Protein AF-A0A352IQ55-F1 (afdb_monomer_lite)

Organism: NCBI:txid1033846

pLDDT: mean 88.76, std 12.93, range [37.69, 98.5]

Foldseek 3Di: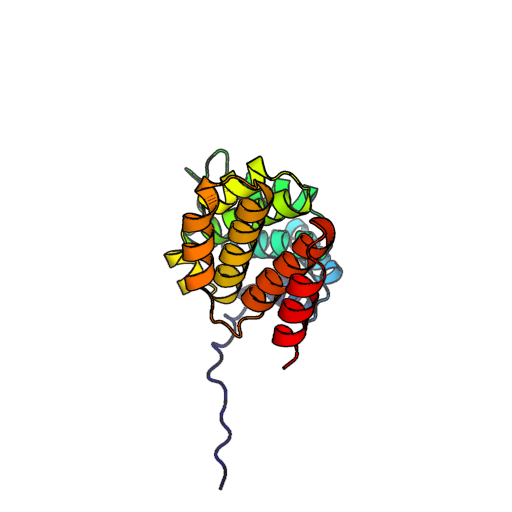
DDDDDDPVPPDPDDFPFPLQVVLVVCVVVVVLVVSLVSQVVQVVVVHGPDPPCVSLLSNLVSCVSVVVLVVSLVSLCVQCDPHSPPRPDDPLSVLSSLLSNLVSCVVVVNLVSNQVSLVVHDLVSCCVNPVVSSLVSLLSNLVSLVVVPDPVSVVVNVVSLVVDDCLDPSVLVSLLVVLVVVVVVVNPVVSVVSVVVSVD

Secondary structure (DSSP, 8-state):
----------PPPPPSSHHHHHHHHHHHTT-HHHHHHHHHHHHHTT---S-TTHHHHHHHHHHHHTT-HHHHHHHHHHHH-SSSTT----HHHHHHHHHHHHHHHHHTT-HHHHHHHHTTS-HHHHHHH-HHHHHHHHHHHHHHHHHH--GGGHHHHHHHHTTS-TTSHHHHHHHHHHHHHHHHTT-HHHHHHHHHTT--

Structure (mmCIF, N/CA/C/O backbone):
data_AF-A0A352IQ55-F1
#
_entry.id   AF-A0A352IQ55-F1
#
loop_
_atom_site.group_PDB
_atom_site.id
_atom_site.type_symbol
_atom_site.label_atom_id
_atom_site.label_alt_id
_atom_site.label_comp_id
_atom_site.label_asym_id
_atom_site.label_entity_id
_atom_site.label_seq_id
_atom_site.pdbx_PDB_ins_code
_atom_site.Cartn_x
_atom_site.Cartn_y
_atom_site.Cartn_z
_atom_site.occupancy
_atom_site.B_iso_or_equiv
_atom_site.auth_seq_id
_atom_site.auth_comp_id
_atom_site.auth_asym_id
_atom_site.auth_atom_id
_atom_site.pdbx_PDB_model_num
ATOM 1 N N . MET A 1 1 ? 32.455 -17.481 25.853 1.00 40.12 1 MET A N 1
ATOM 2 C CA . MET A 1 1 ? 31.008 -17.527 26.140 1.00 40.12 1 MET A CA 1
ATOM 3 C C . MET A 1 1 ? 30.339 -16.584 25.162 1.00 40.12 1 MET A C 1
ATOM 5 O O . MET A 1 1 ? 30.721 -15.424 25.141 1.00 40.12 1 MET A O 1
ATOM 9 N N . MET A 1 2 ? 29.467 -17.096 24.295 1.00 37.69 2 MET A N 1
ATOM 10 C CA . MET A 1 2 ? 28.775 -16.299 23.281 1.00 37.69 2 MET A CA 1
ATOM 11 C C . MET A 1 2 ? 27.524 -15.715 23.935 1.00 37.69 2 MET A C 1
ATOM 13 O O . MET A 1 2 ? 26.652 -16.467 24.366 1.00 37.69 2 MET A O 1
ATOM 17 N N . THR A 1 3 ? 27.481 -14.399 24.104 1.00 38.22 3 THR A N 1
ATOM 18 C CA . THR A 1 3 ? 26.294 -13.686 24.579 1.00 38.22 3 THR A CA 1
ATOM 19 C C . THR A 1 3 ? 25.200 -13.830 23.519 1.00 38.22 3 THR A C 1
ATOM 21 O O . THR A 1 3 ? 25.474 -13.562 22.348 1.00 38.22 3 THR A O 1
ATOM 24 N N . PRO A 1 4 ? 23.983 -14.272 23.874 1.00 46.53 4 PRO A N 1
ATOM 25 C CA . PRO A 1 4 ? 22.889 -14.294 22.922 1.00 46.53 4 PRO A CA 1
ATOM 26 C C . PRO A 1 4 ? 22.526 -12.849 22.582 1.00 46.53 4 PRO A C 1
ATOM 28 O O . PRO A 1 4 ? 22.194 -12.056 23.461 1.00 46.53 4 PRO A O 1
ATOM 31 N N . ILE A 1 5 ? 22.623 -12.522 21.299 1.00 48.22 5 ILE A N 1
ATOM 32 C CA . ILE A 1 5 ? 22.132 -11.278 20.718 1.00 48.22 5 ILE A CA 1
ATOM 33 C C . ILE A 1 5 ? 20.607 -11.431 20.692 1.00 48.22 5 ILE A C 1
ATOM 35 O O . ILE A 1 5 ? 20.076 -12.137 19.840 1.00 48.22 5 ILE A O 1
ATOM 39 N N . HIS A 1 6 ? 19.897 -10.890 21.682 1.00 48.12 6 HIS A N 1
ATOM 40 C CA . HIS A 1 6 ? 18.477 -10.617 21.477 1.00 48.12 6 HIS A CA 1
ATOM 41 C C . HIS A 1 6 ? 18.423 -9.427 20.527 1.00 48.12 6 HIS A C 1
ATOM 43 O O . HIS A 1 6 ? 19.015 -8.388 20.822 1.00 48.12 6 HIS A O 1
ATOM 49 N N . ALA A 1 7 ? 17.770 -9.597 19.378 1.00 49.66 7 ALA A N 1
ATOM 50 C CA . ALA A 1 7 ? 17.287 -8.445 18.645 1.00 49.66 7 ALA A CA 1
ATOM 51 C C . ALA A 1 7 ? 16.395 -7.674 19.625 1.00 49.66 7 ALA A C 1
ATOM 53 O O . ALA A 1 7 ? 15.483 -8.255 20.217 1.00 49.66 7 ALA A O 1
ATOM 54 N N . ASP A 1 8 ? 16.717 -6.406 19.862 1.00 43.25 8 ASP A N 1
ATOM 55 C CA . ASP A 1 8 ? 15.884 -5.482 20.631 1.00 43.25 8 ASP A CA 1
ATOM 56 C C . ASP A 1 8 ? 14.688 -5.099 19.741 1.00 43.25 8 ASP A C 1
ATOM 58 O O . ASP A 1 8 ? 14.503 -3.953 19.342 1.00 43.25 8 ASP A O 1
ATOM 62 N N . GLU A 1 9 ? 13.942 -6.115 19.295 1.00 49.34 9 GLU A N 1
ATOM 63 C CA . GLU A 1 9 ? 12.696 -5.931 18.576 1.00 49.34 9 GLU A CA 1
ATOM 64 C C . GLU A 1 9 ? 11.735 -5.281 19.560 1.00 49.34 9 GLU A C 1
ATOM 66 O O . GLU A 1 9 ? 11.450 -5.831 20.632 1.00 49.34 9 GLU A O 1
ATOM 71 N N . ALA A 1 10 ? 11.272 -4.081 19.210 1.00 44.69 10 ALA A N 1
ATOM 72 C CA . ALA A 1 10 ? 10.241 -3.390 19.958 1.00 44.69 10 ALA A CA 1
ATOM 73 C C . ALA A 1 10 ? 9.095 -4.374 20.217 1.00 44.69 10 ALA A C 1
ATOM 75 O O . ALA A 1 10 ? 8.459 -4.865 19.282 1.00 44.69 10 ALA A O 1
ATOM 76 N N . GLN A 1 11 ? 8.866 -4.711 21.491 1.00 46.12 11 GLN A N 1
ATOM 77 C CA . GLN A 1 11 ? 7.789 -5.631 21.831 1.00 46.12 11 GLN A CA 1
ATOM 78 C C . GLN A 1 11 ? 6.477 -5.045 21.303 1.00 46.12 11 GLN A C 1
ATOM 80 O O . GLN A 1 11 ? 6.215 -3.863 21.552 1.00 46.12 11 GLN A O 1
ATOM 85 N N . PRO A 1 12 ? 5.652 -5.838 20.595 1.00 57.31 12 PRO A N 1
ATOM 86 C CA . PRO A 1 12 ? 4.401 -5.336 20.055 1.00 57.31 12 PRO A CA 1
ATOM 87 C C . PRO A 1 12 ? 3.566 -4.746 21.191 1.00 57.31 12 PRO A C 1
ATOM 89 O O . PRO A 1 12 ? 3.465 -5.340 22.273 1.00 57.31 12 PRO A O 1
ATOM 92 N N . GLU A 1 13 ? 2.988 -3.561 20.963 1.00 65.62 13 GLU A N 1
ATOM 93 C CA . GLU A 1 13 ? 2.163 -2.907 21.975 1.00 65.62 13 GLU A CA 1
ATOM 94 C C . GLU A 1 13 ? 1.070 -3.885 22.418 1.00 65.62 13 GLU A C 1
ATOM 96 O O . GLU A 1 13 ? 0.314 -4.434 21.610 1.00 65.62 13 GLU A O 1
ATOM 101 N N . ARG A 1 14 ? 0.998 -4.141 23.727 1.00 71.69 14 ARG A N 1
ATOM 102 C CA . ARG A 1 14 ? 0.041 -5.101 24.267 1.00 71.69 14 ARG A CA 1
ATOM 103 C C . ARG A 1 14 ? -1.376 -4.664 23.902 1.00 71.69 14 ARG A C 1
ATOM 105 O O . ARG A 1 14 ? -1.812 -3.578 24.284 1.00 71.69 14 ARG A O 1
ATOM 112 N N . ALA A 1 15 ? -2.117 -5.552 23.239 1.00 77.31 15 ALA A N 1
ATOM 113 C CA . ALA A 1 15 ? -3.521 -5.313 22.940 1.00 77.31 15 ALA A CA 1
ATOM 114 C C . ALA A 1 15 ? -4.306 -5.029 24.235 1.00 77.31 15 ALA A C 1
ATOM 116 O O . ALA A 1 15 ? -4.310 -5.830 25.174 1.00 77.31 15 ALA A O 1
ATOM 117 N N . LYS A 1 16 ? -4.968 -3.870 24.280 1.00 83.88 16 LYS A N 1
ATOM 118 C CA . LYS A 1 16 ? -5.825 -3.410 25.382 1.00 83.88 16 LYS A CA 1
ATOM 119 C C . LYS A 1 16 ? -7.212 -4.060 25.318 1.00 83.88 16 LYS A C 1
ATOM 121 O O . LYS A 1 16 ? -7.929 -4.073 26.316 1.00 83.88 16 LYS A O 1
ATOM 126 N N . ASP A 1 17 ? -7.570 -4.640 24.170 1.00 90.81 17 ASP A N 1
ATOM 127 C CA . ASP A 1 17 ? -8.786 -5.423 23.942 1.00 90.81 17 ASP A CA 1
ATOM 128 C C . ASP A 1 17 ? -8.432 -6.856 23.516 1.00 90.81 17 ASP A C 1
ATOM 130 O O . ASP A 1 17 ? -7.727 -7.066 22.529 1.00 90.81 17 ASP A O 1
ATOM 134 N N . LEU A 1 18 ? -8.955 -7.855 24.235 1.00 91.50 18 LEU A N 1
ATOM 135 C CA . LEU A 1 18 ? -8.697 -9.272 23.946 1.00 91.50 18 LEU A CA 1
ATOM 136 C C . LEU A 1 18 ? -9.152 -9.687 22.542 1.00 91.50 18 LEU A C 1
ATOM 138 O O . LEU A 1 18 ? -8.509 -10.524 21.916 1.00 91.50 18 LEU A O 1
ATOM 142 N N . ARG A 1 19 ? -10.240 -9.100 22.032 1.00 92.75 19 ARG A N 1
ATOM 143 C CA . ARG A 1 19 ? -10.750 -9.412 20.688 1.00 92.75 19 ARG A CA 1
ATOM 144 C C . ARG A 1 19 ? -9.785 -8.919 19.620 1.00 92.75 19 ARG A C 1
ATOM 146 O O . ARG A 1 19 ? -9.566 -9.611 18.632 1.00 92.75 19 ARG A O 1
ATOM 153 N N . TYR A 1 20 ? -9.180 -7.753 19.848 1.00 93.69 20 TYR A N 1
ATOM 154 C CA . TYR A 1 20 ? -8.166 -7.225 18.945 1.00 93.69 20 TYR A CA 1
ATOM 155 C C . TYR A 1 20 ? -6.879 -8.035 19.019 1.00 93.69 20 TYR A C 1
ATOM 157 O O . TYR A 1 20 ? -6.316 -8.370 17.987 1.00 93.69 20 TYR A O 1
ATOM 165 N N . GLY A 1 21 ? -6.464 -8.426 20.228 1.00 93.25 21 GLY A N 1
ATOM 166 C CA . GLY A 1 21 ? -5.311 -9.303 20.415 1.00 93.25 21 GLY A CA 1
ATOM 167 C C . GLY A 1 21 ? -5.444 -10.629 19.663 1.00 93.25 21 GLY A C 1
ATOM 168 O O . GLY A 1 21 ? -4.475 -11.078 19.062 1.00 93.25 21 GLY A O 1
ATOM 169 N N . TRP A 1 22 ? -6.641 -11.228 19.631 1.00 93.88 22 TRP A N 1
ATOM 170 C CA . TRP A 1 22 ? -6.880 -12.432 18.828 1.00 93.88 22 TRP A CA 1
ATOM 171 C C . TRP A 1 22 ? -6.798 -12.137 17.325 1.00 93.88 22 TRP A C 1
ATOM 173 O O . TRP A 1 22 ? -6.078 -12.826 16.611 1.00 93.88 22 TRP A O 1
ATOM 183 N N . ALA A 1 23 ? -7.453 -11.081 16.838 1.00 94.88 23 ALA A N 1
ATOM 184 C CA . ALA A 1 23 ? -7.339 -10.704 15.428 1.00 94.88 23 ALA A CA 1
ATOM 185 C C . ALA A 1 23 ? -5.874 -10.480 14.999 1.00 94.88 23 ALA A C 1
ATOM 187 O O . ALA A 1 23 ? -5.463 -10.966 13.949 1.00 94.88 23 ALA A O 1
ATOM 188 N N . LEU A 1 24 ? -5.076 -9.810 15.837 1.00 93.38 24 LEU A N 1
ATOM 189 C CA . LEU A 1 24 ? -3.647 -9.596 15.602 1.00 93.38 24 LEU A CA 1
ATOM 190 C C . LEU A 1 24 ? -2.845 -10.900 15.643 1.00 93.38 24 LEU A C 1
ATOM 192 O O . LEU A 1 24 ? -1.949 -11.082 14.826 1.00 93.38 24 LEU A O 1
ATOM 196 N N . TYR A 1 25 ? -3.170 -11.819 16.555 1.00 94.25 25 TYR A N 1
ATOM 197 C CA . TYR A 1 25 ? -2.541 -13.137 16.583 1.00 94.25 25 TYR A CA 1
ATOM 198 C C . TYR A 1 25 ? -2.738 -13.873 15.253 1.00 94.25 25 TYR A C 1
ATOM 200 O O . TYR A 1 25 ? -1.754 -14.296 14.657 1.00 94.25 25 TYR A O 1
ATOM 208 N N . GLU A 1 26 ? -3.974 -13.964 14.752 1.00 96.12 26 GLU A N 1
ATOM 209 C CA . GLU A 1 26 ? -4.252 -14.612 13.460 1.00 96.12 26 GLU A CA 1
ATOM 210 C C . GLU A 1 26 ? -3.569 -13.881 12.297 1.00 96.12 26 GLU A C 1
ATOM 212 O O . GLU A 1 26 ? -2.970 -14.517 11.430 1.00 96.12 26 GLU A O 1
ATOM 217 N N . TYR A 1 27 ? -3.588 -12.544 12.311 1.00 93.31 27 TYR A N 1
ATOM 218 C CA . TYR A 1 27 ? -2.897 -11.718 11.321 1.00 93.31 27 TYR A CA 1
ATOM 219 C C . TYR A 1 27 ? -1.405 -12.059 11.232 1.00 93.31 27 TYR A C 1
ATOM 221 O O . TYR A 1 27 ? -0.907 -12.336 10.143 1.00 93.31 27 TYR A O 1
ATOM 229 N N . HIS A 1 28 ? -0.702 -12.113 12.366 1.00 91.06 28 HIS A N 1
ATOM 230 C CA . HIS A 1 28 ? 0.727 -12.429 12.393 1.00 91.06 28 HIS A CA 1
ATOM 231 C C . HIS A 1 28 ? 1.044 -13.893 12.044 1.00 91.06 28 HIS A C 1
ATOM 233 O O . HIS A 1 28 ? 2.175 -14.186 11.668 1.00 91.06 28 HIS A O 1
ATOM 239 N N . GLN A 1 29 ? 0.068 -14.805 12.117 1.00 94.06 29 GLN A N 1
ATOM 240 C CA . GLN A 1 29 ? 0.202 -16.177 11.600 1.00 94.06 29 GLN A CA 1
ATOM 241 C C . GLN A 1 29 ? -0.050 -16.275 10.085 1.00 94.06 29 GLN A C 1
ATOM 243 O O . GLN A 1 29 ? 0.126 -17.342 9.502 1.00 94.06 29 GLN A O 1
ATOM 248 N N . GLY A 1 30 ? -0.473 -15.184 9.437 1.00 92.56 30 GLY A N 1
ATOM 249 C CA . GLY A 1 30 ? -0.880 -15.178 8.030 1.00 92.56 30 GLY A CA 1
ATOM 250 C C . GLY A 1 30 ? -2.309 -15.678 7.788 1.00 92.56 30 GLY A C 1
ATOM 251 O O . GLY A 1 30 ? -2.722 -15.819 6.636 1.00 92.56 30 GLY A O 1
ATOM 252 N N . ASN A 1 31 ? -3.092 -15.901 8.846 1.00 96.00 31 ASN A N 1
ATOM 253 C CA . ASN A 1 31 ? -4.474 -16.378 8.779 1.00 96.00 31 ASN A CA 1
ATOM 254 C C . ASN A 1 31 ? -5.432 -15.200 8.532 1.00 96.00 31 ASN A C 1
ATOM 256 O O . ASN A 1 31 ? -6.169 -14.753 9.417 1.00 96.00 31 ASN A O 1
ATOM 260 N N . ALA A 1 32 ? -5.374 -14.630 7.325 1.00 95.00 32 ALA A N 1
ATOM 261 C CA . ALA A 1 32 ? -6.066 -13.378 7.020 1.00 95.00 32 ALA A CA 1
ATOM 262 C C . ALA A 1 32 ? -7.596 -13.488 7.145 1.00 95.00 32 ALA A C 1
ATOM 264 O O . ALA A 1 32 ? -8.245 -12.594 7.691 1.00 95.00 32 ALA A O 1
ATOM 265 N N . PHE A 1 33 ? -8.177 -14.595 6.677 1.00 95.75 33 PHE A N 1
ATOM 266 C CA . PHE A 1 33 ? -9.619 -14.826 6.740 1.00 95.75 33 PHE A CA 1
ATOM 267 C C . PHE A 1 33 ? -10.123 -14.946 8.186 1.00 95.75 33 PHE A C 1
ATOM 269 O O . PHE A 1 33 ? -11.145 -14.356 8.553 1.00 95.75 33 PHE A O 1
ATOM 276 N N . GLU A 1 34 ? -9.390 -15.667 9.031 1.00 97.25 34 GLU A N 1
ATOM 277 C CA . GLU A 1 34 ? -9.675 -15.815 10.454 1.00 97.25 34 GLU A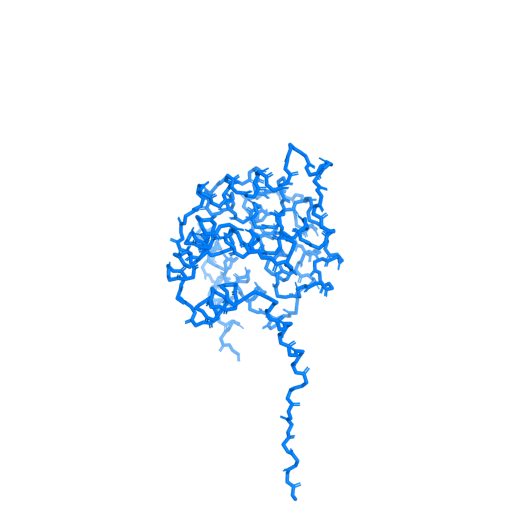 CA 1
ATOM 278 C C . GLU A 1 34 ? -9.587 -14.461 11.163 1.00 97.25 34 GLU A C 1
ATOM 280 O O . GLU A 1 34 ? -10.518 -14.090 11.882 1.00 97.25 34 GLU A O 1
ATOM 285 N N . ALA A 1 35 ? -8.533 -13.681 10.907 1.00 97.44 35 ALA A N 1
ATOM 286 C CA . ALA A 1 35 ? -8.371 -12.340 11.465 1.00 97.44 35 ALA A CA 1
ATOM 287 C C . ALA A 1 35 ? -9.541 -11.412 11.083 1.00 97.44 35 ALA A C 1
ATOM 289 O O . ALA A 1 35 ? -10.142 -10.774 11.955 1.00 97.44 35 ALA A O 1
ATOM 290 N N . LEU A 1 36 ? -9.932 -11.391 9.803 1.00 97.44 36 LEU A N 1
ATOM 291 C CA . LEU A 1 36 ? -11.094 -10.635 9.316 1.00 97.44 36 LEU A CA 1
ATOM 292 C C . LEU A 1 36 ? -12.394 -11.082 9.990 1.00 97.44 36 LEU A C 1
ATOM 294 O O . LEU A 1 36 ? -13.215 -10.250 10.384 1.00 97.44 36 LEU A O 1
ATOM 298 N N . THR A 1 37 ? -12.569 -12.390 10.178 1.00 96.38 37 THR A N 1
ATOM 299 C CA . THR A 1 37 ? -13.735 -12.948 10.870 1.00 96.38 37 THR A CA 1
ATOM 300 C C . THR A 1 37 ? -13.786 -12.479 12.325 1.00 96.38 37 THR A C 1
ATOM 302 O O . THR A 1 37 ? -14.846 -12.059 12.797 1.00 96.38 37 THR A O 1
ATOM 305 N N . GLN A 1 38 ? -12.651 -12.472 13.034 1.00 96.25 38 GLN A N 1
ATOM 306 C CA . GLN A 1 38 ? -12.584 -11.967 14.410 1.00 96.25 38 GLN A CA 1
ATOM 307 C C . GLN A 1 38 ? -12.925 -10.475 14.494 1.00 96.25 38 GLN A C 1
ATOM 309 O O . GLN A 1 38 ? -13.690 -10.070 15.373 1.00 96.25 38 GLN A O 1
ATOM 314 N N . LEU A 1 39 ? -12.425 -9.656 13.563 1.00 95.81 39 LEU A N 1
ATOM 315 C CA . LEU A 1 39 ? -12.747 -8.225 13.501 1.00 95.81 39 LEU A CA 1
ATOM 316 C C . LEU A 1 39 ? -14.237 -7.986 13.214 1.00 95.81 39 LEU A C 1
ATOM 318 O O . LEU A 1 39 ? -14.866 -7.153 13.873 1.00 95.81 39 LEU A O 1
ATOM 322 N N . ALA A 1 40 ? -14.836 -8.765 12.311 1.00 94.94 40 ALA A N 1
ATOM 323 C CA . ALA A 1 40 ? -16.267 -8.698 12.027 1.00 94.94 40 ALA A CA 1
ATOM 324 C C . ALA A 1 40 ? -17.118 -9.066 13.254 1.00 94.94 40 ALA A C 1
ATOM 326 O O . ALA A 1 40 ? -18.035 -8.328 13.615 1.00 94.94 40 ALA A O 1
ATOM 327 N N . VAL A 1 41 ? -16.779 -10.153 13.955 1.00 95.56 41 VAL A N 1
ATOM 328 C CA . VAL A 1 41 ? -17.456 -10.542 15.204 1.00 95.56 41 VAL A CA 1
ATOM 329 C C . VAL A 1 41 ? -17.280 -9.471 16.283 1.00 95.56 41 VAL A C 1
ATOM 331 O O . VAL A 1 41 ? -18.223 -9.172 17.019 1.00 95.56 41 VAL A O 1
ATOM 334 N N . ALA A 1 42 ? -16.092 -8.873 16.397 1.00 94.50 42 ALA A N 1
ATOM 335 C CA . ALA A 1 42 ? -15.837 -7.817 17.366 1.00 94.50 42 ALA A CA 1
ATOM 336 C C . ALA A 1 42 ? -16.701 -6.578 17.105 1.00 94.50 42 ALA A C 1
ATOM 338 O O . ALA A 1 42 ? -17.259 -6.029 18.056 1.00 94.50 42 ALA A O 1
ATOM 339 N N . ARG A 1 43 ? -16.867 -6.183 15.836 1.00 92.88 43 ARG A N 1
ATOM 340 C CA . ARG A 1 43 ? -17.758 -5.095 15.405 1.00 92.88 43 ARG A CA 1
ATOM 341 C C . ARG A 1 43 ? -19.208 -5.344 15.827 1.00 92.88 43 ARG A C 1
ATOM 343 O O . ARG A 1 43 ? -19.783 -4.480 16.483 1.00 92.88 43 ARG A O 1
ATOM 350 N N . GLU A 1 44 ? -19.742 -6.541 15.586 1.00 94.56 44 GLU A N 1
ATOM 351 C CA . GLU A 1 44 ? -21.096 -6.925 16.035 1.00 94.56 44 GLU A CA 1
ATOM 352 C C . GLU A 1 44 ? -21.236 -6.966 17.568 1.00 94.56 44 GLU A C 1
ATOM 354 O O . GLU A 1 44 ? -22.318 -6.783 18.123 1.00 94.56 44 GLU A O 1
ATOM 359 N N . ARG A 1 45 ? -20.128 -7.171 18.290 1.00 93.25 45 ARG A N 1
ATOM 360 C CA . ARG A 1 45 ? -20.080 -7.231 19.762 1.00 93.25 45 ARG A CA 1
ATOM 361 C C . ARG A 1 45 ? -19.633 -5.916 20.409 1.00 93.25 45 ARG A C 1
ATOM 363 O O . ARG A 1 45 ? -19.057 -5.922 21.499 1.00 93.25 45 ARG A O 1
ATOM 370 N N . GLY A 1 46 ? -19.887 -4.784 19.756 1.00 90.12 46 GLY A N 1
ATOM 371 C CA . GLY A 1 46 ? -19.630 -3.452 20.314 1.00 90.12 46 GLY A CA 1
ATOM 372 C C . GLY A 1 46 ? -18.224 -2.900 20.063 1.00 90.12 46 GLY A C 1
ATOM 373 O O . GLY A 1 46 ? -17.781 -2.031 20.815 1.00 90.12 46 GLY A O 1
ATOM 374 N N . GLY A 1 47 ? -17.532 -3.404 19.037 1.00 90.81 47 GLY A N 1
ATOM 375 C CA . GLY A 1 47 ? -16.275 -2.865 18.511 1.00 90.81 47 GLY A CA 1
ATOM 376 C C . GLY A 1 47 ? -15.040 -3.110 19.381 1.00 90.81 47 GLY A C 1
ATOM 377 O O . GLY A 1 47 ? -15.140 -3.569 20.519 1.00 90.81 47 GLY A O 1
ATOM 378 N N . ILE A 1 48 ? -13.864 -2.789 18.838 1.00 92.69 48 ILE A N 1
ATOM 379 C CA . ILE A 1 48 ? -12.580 -2.814 19.554 1.00 92.69 48 ILE A CA 1
ATOM 380 C C . ILE A 1 48 ? -12.416 -1.543 20.390 1.00 92.69 48 ILE A C 1
ATOM 382 O O . ILE A 1 48 ? -12.691 -0.443 19.916 1.00 92.69 48 ILE A O 1
ATOM 386 N N . LYS A 1 49 ? -11.951 -1.681 21.636 1.00 89.88 49 LYS A N 1
ATOM 387 C CA . LYS A 1 49 ? -11.765 -0.556 22.564 1.00 89.88 49 LYS A CA 1
ATOM 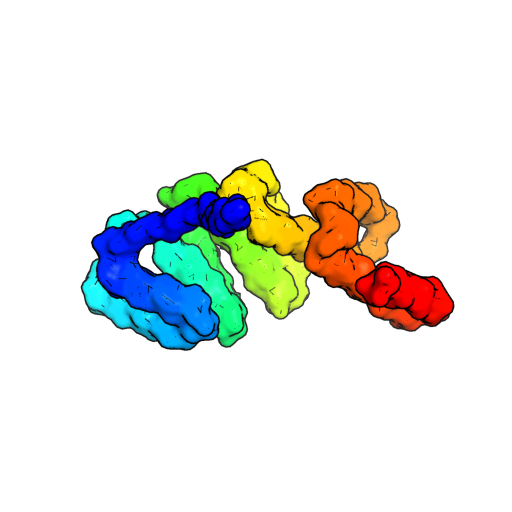388 C C . LYS A 1 49 ? -10.288 -0.260 22.812 1.00 89.88 49 LYS A C 1
ATOM 390 O O . LYS A 1 49 ? -9.470 -1.166 22.889 1.00 89.88 49 LYS A O 1
ATOM 395 N N . GLY A 1 50 ? -9.952 1.017 22.992 1.00 87.00 50 GLY A N 1
ATOM 396 C CA . GLY A 1 50 ? -8.611 1.439 23.419 1.00 87.00 50 GLY A CA 1
ATOM 397 C C . GLY A 1 50 ? -7.525 1.429 22.335 1.00 87.00 50 GLY A C 1
ATOM 398 O O . GLY A 1 50 ? -6.362 1.614 22.677 1.00 87.00 50 GLY A O 1
ATOM 399 N N . HIS A 1 51 ? -7.891 1.247 21.062 1.00 83.94 51 HIS A N 1
ATOM 400 C CA . HIS A 1 51 ? -6.949 1.199 19.930 1.00 83.94 51 HIS A CA 1
ATOM 401 C C . HIS A 1 51 ? -7.162 2.298 18.874 1.00 83.94 51 HIS A C 1
ATOM 403 O O . HIS A 1 51 ? -6.452 2.328 17.871 1.00 83.94 51 HIS A O 1
ATOM 409 N N . GLY A 1 52 ? -8.109 3.216 19.100 1.00 84.12 52 GLY A N 1
ATOM 410 C CA . GLY A 1 52 ? -8.428 4.277 18.141 1.00 84.12 52 GLY A CA 1
ATOM 411 C C . GLY A 1 52 ? -8.765 3.693 16.769 1.00 84.12 52 GLY A C 1
ATOM 412 O O . GLY A 1 52 ? -9.570 2.766 16.678 1.00 84.12 52 GLY A O 1
ATOM 413 N N . ASP A 1 53 ? -8.099 4.200 15.736 1.00 82.56 53 ASP A N 1
ATOM 414 C CA . ASP A 1 53 ? -8.371 3.858 14.337 1.00 82.56 53 ASP A CA 1
ATOM 415 C C . ASP A 1 53 ? -7.515 2.703 13.784 1.00 82.56 53 ASP A C 1
ATOM 417 O O . ASP A 1 53 ? -7.775 2.199 12.689 1.00 82.56 53 ASP A O 1
ATOM 421 N N . HIS A 1 54 ? -6.542 2.215 14.560 1.00 85.62 54 HIS A N 1
ATOM 422 C CA . HIS A 1 54 ? -5.664 1.105 14.171 1.00 85.62 54 HIS A CA 1
ATOM 423 C C . HIS A 1 54 ? -6.414 -0.169 13.742 1.00 85.62 54 HIS A C 1
ATOM 425 O O . HIS A 1 54 ? -6.008 -0.778 12.753 1.00 85.62 54 HIS A O 1
ATOM 431 N N . PRO A 1 55 ? -7.523 -0.585 14.395 1.00 91.00 55 PRO A N 1
ATOM 432 C CA . PRO A 1 55 ? -8.229 -1.794 13.979 1.00 91.00 55 PRO A CA 1
ATOM 433 C C . PRO A 1 55 ? -8.780 -1.718 12.555 1.00 91.00 55 PRO A C 1
ATOM 435 O O . PRO A 1 55 ? -8.806 -2.732 11.865 1.00 91.00 55 PRO A O 1
ATOM 438 N N . ALA A 1 56 ? -9.201 -0.534 12.103 1.00 91.00 56 ALA A N 1
ATOM 439 C CA . ALA A 1 56 ? -9.727 -0.355 10.755 1.00 91.00 56 ALA A CA 1
ATOM 440 C C . ALA A 1 56 ? -8.606 -0.346 9.703 1.00 91.00 56 ALA A C 1
ATOM 442 O O . ALA A 1 56 ? -8.786 -0.868 8.605 1.00 91.00 56 ALA A O 1
ATOM 443 N N . LEU A 1 57 ? -7.429 0.179 10.052 1.00 92.06 57 LEU A N 1
ATOM 444 C CA . LEU A 1 57 ? -6.233 0.088 9.215 1.00 92.06 57 LEU A CA 1
ATOM 445 C C . LEU A 1 57 ? -5.800 -1.373 9.015 1.00 92.06 57 LEU A C 1
ATOM 447 O O . LEU A 1 57 ? -5.596 -1.805 7.881 1.00 92.06 57 LEU A O 1
ATOM 451 N N . VAL A 1 58 ? -5.752 -2.150 10.104 1.00 93.06 58 VAL A N 1
ATOM 452 C CA . VAL A 1 58 ? -5.456 -3.592 10.061 1.00 93.06 58 VAL A CA 1
ATOM 453 C C . VAL A 1 58 ? -6.514 -4.351 9.261 1.00 93.06 58 VAL A C 1
ATOM 455 O O . VAL A 1 58 ? -6.164 -5.178 8.424 1.00 93.06 58 VAL A O 1
ATOM 458 N N . GLU A 1 59 ? -7.800 -4.047 9.460 1.00 95.88 59 GLU A N 1
ATOM 459 C CA . GLU A 1 59 ? -8.887 -4.647 8.679 1.00 95.88 59 GLU A CA 1
ATOM 460 C C . GLU A 1 59 ? -8.704 -4.403 7.173 1.00 95.88 59 GLU A C 1
ATOM 462 O O . GLU A 1 59 ? -8.814 -5.338 6.383 1.00 95.88 59 GLU A O 1
ATOM 467 N N . GLY A 1 60 ? -8.368 -3.176 6.769 1.00 95.19 60 GLY A N 1
ATOM 468 C CA . GLY A 1 60 ? -8.127 -2.843 5.365 1.00 95.19 60 GLY A CA 1
ATOM 469 C C . GLY A 1 60 ? -6.894 -3.537 4.779 1.00 95.19 60 GLY A C 1
ATOM 470 O O . GLY A 1 60 ? -6.952 -4.047 3.659 1.00 95.19 60 GLY A O 1
ATOM 471 N N . GLY A 1 61 ? -5.797 -3.621 5.539 1.00 93.50 61 GLY A N 1
ATOM 472 C CA . GLY A 1 61 ? -4.599 -4.364 5.135 1.00 93.50 61 GLY A CA 1
ATOM 473 C C . GLY A 1 61 ? -4.868 -5.863 4.951 1.00 93.50 61 GLY A C 1
ATOM 474 O O . GLY A 1 61 ? -4.459 -6.454 3.951 1.00 93.50 61 GLY A O 1
ATOM 475 N N . LEU A 1 62 ? -5.635 -6.465 5.864 1.00 95.94 62 LEU A N 1
ATOM 476 C CA . LEU A 1 62 ? -6.088 -7.857 5.779 1.00 95.94 62 LEU A CA 1
ATOM 477 C C . LEU A 1 62 ? -7.026 -8.105 4.591 1.00 95.94 62 LEU A C 1
ATOM 479 O O . LEU A 1 62 ? -6.923 -9.125 3.913 1.00 95.94 62 LEU A O 1
ATOM 483 N N . MET A 1 63 ? -7.940 -7.172 4.310 1.00 96.75 63 MET A N 1
ATOM 484 C CA . MET A 1 63 ? -8.788 -7.243 3.119 1.00 96.75 63 MET A CA 1
ATOM 485 C C . MET A 1 63 ? -7.929 -7.292 1.853 1.00 96.75 63 MET A C 1
ATOM 487 O O . MET A 1 63 ? -8.206 -8.091 0.962 1.00 96.75 63 MET A O 1
ATOM 491 N N . LEU A 1 64 ? -6.855 -6.500 1.783 1.00 93.44 64 LEU A N 1
ATOM 492 C CA . LEU A 1 64 ? -5.938 -6.526 0.644 1.00 93.44 64 LEU A CA 1
ATOM 493 C C . LEU A 1 64 ? -5.159 -7.830 0.524 1.00 93.44 64 LEU A C 1
ATOM 495 O O . LEU A 1 64 ? -5.079 -8.368 -0.580 1.00 93.44 64 LEU A O 1
ATOM 499 N N . SER A 1 65 ? -4.623 -8.362 1.625 1.00 90.25 65 SER A N 1
ATOM 500 C CA . SER A 1 65 ? -3.896 -9.638 1.586 1.00 90.25 65 SER A CA 1
ATOM 501 C C . SER A 1 65 ? -4.791 -10.808 1.161 1.00 90.25 65 SER A C 1
ATOM 503 O O . SER A 1 65 ? -4.307 -11.757 0.548 1.00 90.25 65 SER A O 1
ATOM 505 N N . TRP A 1 66 ? -6.101 -10.709 1.405 1.00 94.00 66 TRP A N 1
ATOM 506 C CA . TRP A 1 66 ? -7.104 -11.683 0.970 1.00 94.00 66 TRP A CA 1
ATOM 507 C C . TRP A 1 66 ? -7.729 -11.388 -0.411 1.00 94.00 66 TRP A C 1
ATOM 509 O O . TRP A 1 66 ? -8.622 -12.107 -0.859 1.00 94.00 66 TRP A O 1
ATOM 519 N N . GLY A 1 67 ? -7.288 -10.334 -1.107 1.00 92.94 67 GLY A N 1
ATOM 520 C CA . GLY A 1 67 ? -7.774 -9.976 -2.447 1.00 92.94 67 GLY A CA 1
ATOM 521 C C . GLY A 1 67 ? -9.114 -9.224 -2.488 1.00 92.94 67 GLY A C 1
ATOM 522 O O . GLY A 1 67 ? -9.710 -9.079 -3.553 1.00 92.94 67 GLY A O 1
ATOM 523 N N . MET A 1 68 ? -9.594 -8.707 -1.357 1.00 96.31 68 MET A N 1
ATOM 524 C CA . MET A 1 68 ? -10.838 -7.934 -1.230 1.00 96.31 68 MET A CA 1
ATOM 525 C C . MET A 1 68 ? -10.614 -6.438 -1.524 1.00 96.31 68 MET A C 1
ATOM 527 O O . MET A 1 68 ? -10.863 -5.573 -0.679 1.00 96.31 68 MET A O 1
ATOM 531 N N . THR A 1 69 ? -10.109 -6.111 -2.719 1.00 95.88 69 THR A N 1
ATOM 532 C CA . THR A 1 69 ? -9.689 -4.737 -3.076 1.00 95.88 69 THR A CA 1
ATOM 533 C C . THR A 1 69 ? -10.831 -3.724 -2.994 1.00 95.88 69 THR A C 1
ATOM 535 O O . THR A 1 69 ? -10.646 -2.627 -2.473 1.00 95.88 69 THR A O 1
ATOM 538 N N . ARG A 1 70 ? -12.041 -4.108 -3.415 1.00 95.25 70 ARG A N 1
ATOM 539 C CA . ARG A 1 70 ? -13.230 -3.245 -3.368 1.00 95.25 70 ARG A CA 1
ATOM 540 C C . ARG A 1 70 ? -13.635 -2.881 -1.940 1.00 95.25 70 ARG A C 1
ATOM 542 O O . ARG A 1 70 ? -13.951 -1.726 -1.656 1.00 95.25 70 ARG A O 1
ATOM 549 N N . GLU A 1 71 ? -13.672 -3.866 -1.047 1.00 96.06 71 GLU A N 1
ATOM 550 C CA . GLU A 1 71 ? -14.027 -3.671 0.357 1.00 96.06 71 GLU A CA 1
ATOM 551 C C . GLU A 1 71 ? -12.965 -2.834 1.074 1.00 96.06 71 GLU A C 1
ATOM 553 O O . GLU A 1 71 ? -13.328 -1.900 1.794 1.00 96.06 71 GLU A O 1
ATOM 558 N N . ALA A 1 72 ? -11.683 -3.099 0.797 1.00 97.19 72 ALA A N 1
ATOM 559 C CA . ALA A 1 72 ? -10.569 -2.295 1.286 1.00 97.19 72 ALA A CA 1
ATOM 560 C C . ALA A 1 72 ? -10.664 -0.841 0.799 1.00 97.19 72 ALA A C 1
ATOM 562 O O . ALA A 1 72 ? -10.588 0.077 1.613 1.00 97.19 72 ALA A O 1
ATOM 563 N N . SER A 1 73 ? -10.915 -0.619 -0.500 1.00 95.50 73 SER A N 1
ATOM 564 C CA . SER A 1 73 ? -11.112 0.717 -1.086 1.00 95.50 73 SER A CA 1
ATOM 565 C C . SER A 1 73 ? -12.179 1.498 -0.324 1.00 95.50 73 SER A C 1
ATOM 567 O O . SER A 1 73 ? -11.931 2.593 0.179 1.00 95.50 73 SER A O 1
ATOM 569 N N . ARG A 1 74 ? -13.362 0.887 -0.157 1.00 95.00 74 ARG A N 1
ATOM 570 C CA . ARG A 1 74 ? -14.498 1.500 0.538 1.00 95.00 74 ARG A CA 1
ATOM 571 C C . ARG A 1 74 ? -14.153 1.844 1.986 1.00 95.00 74 ARG A C 1
ATOM 573 O O . ARG A 1 74 ? -14.538 2.915 2.451 1.00 95.00 74 ARG A O 1
ATOM 580 N N . LEU A 1 75 ? -13.460 0.948 2.690 1.00 94.38 75 LEU A N 1
ATOM 581 C CA . LEU A 1 75 ? -13.040 1.170 4.070 1.00 94.38 75 LEU A CA 1
ATOM 582 C C . LEU A 1 75 ? -12.058 2.342 4.166 1.00 94.38 75 LEU A C 1
ATOM 584 O O . LEU A 1 75 ? -12.308 3.269 4.931 1.00 94.38 75 LEU A O 1
ATOM 588 N N . PHE A 1 76 ? -10.993 2.352 3.362 1.00 95.31 76 PHE A N 1
ATOM 589 C CA . PHE A 1 76 ? -10.002 3.427 3.394 1.00 95.31 76 PHE A CA 1
ATOM 590 C C . PHE A 1 76 ? -10.592 4.774 2.977 1.00 95.31 76 PHE A C 1
ATOM 592 O O . PHE A 1 76 ? -10.359 5.766 3.659 1.00 95.31 76 PHE A O 1
ATOM 599 N N . THR A 1 77 ? -11.424 4.823 1.932 1.00 93.50 77 THR A N 1
ATOM 600 C CA . THR A 1 77 ? -12.139 6.055 1.558 1.00 93.50 77 THR A CA 1
ATOM 601 C C . THR A 1 77 ? -13.030 6.559 2.696 1.00 93.50 77 THR A C 1
ATOM 603 O O . THR A 1 77 ? -13.081 7.759 2.950 1.00 93.50 77 THR A O 1
ATOM 606 N N . GLN A 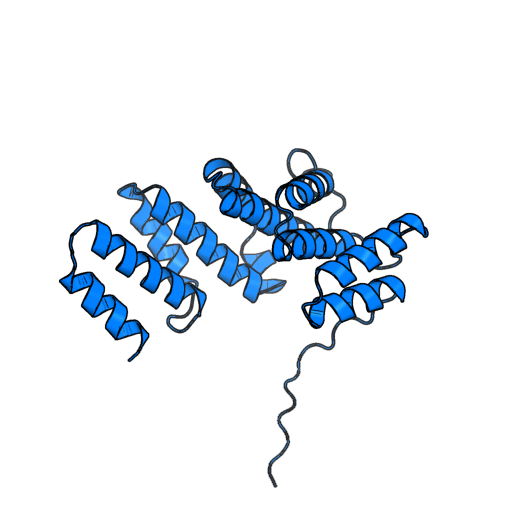1 78 ? -13.709 5.663 3.420 1.00 91.50 78 GLN A N 1
ATOM 607 C CA . GLN A 1 78 ? -14.519 6.047 4.577 1.00 91.50 78 GLN A CA 1
ATOM 608 C C . GLN A 1 78 ? -13.661 6.586 5.732 1.00 91.50 78 GLN A C 1
ATOM 610 O O . GLN A 1 78 ? -14.056 7.564 6.363 1.00 91.50 78 G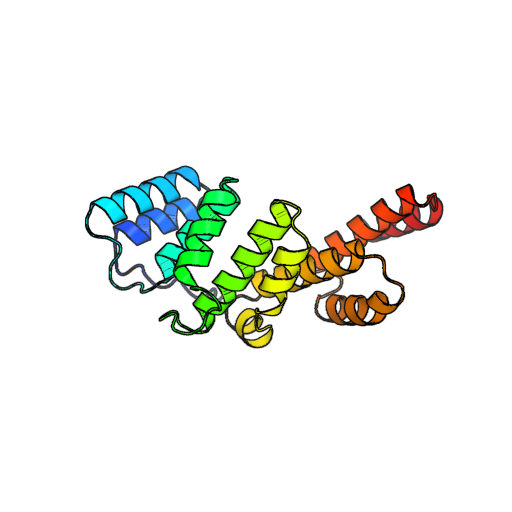LN A O 1
ATOM 615 N N . LEU A 1 79 ? -12.510 5.963 6.009 1.00 90.50 79 LEU A N 1
ATOM 616 C CA . LEU A 1 79 ? -11.584 6.396 7.062 1.00 90.50 79 LEU A CA 1
ATOM 617 C C . LEU A 1 79 ? -10.971 7.767 6.761 1.00 90.50 79 LEU A C 1
ATOM 619 O O . LEU A 1 79 ? -10.847 8.606 7.652 1.00 90.50 79 LEU A O 1
ATOM 623 N N . LEU A 1 80 ? -10.597 7.991 5.503 1.00 92.94 80 LEU A N 1
ATOM 624 C CA . LEU A 1 80 ? -9.936 9.212 5.056 1.00 92.94 80 LEU A CA 1
ATOM 625 C C . LEU A 1 80 ? -10.924 10.369 4.844 1.00 92.94 80 LEU A C 1
ATOM 627 O O . LEU A 1 80 ? -10.568 11.523 5.067 1.00 92.94 80 LEU A O 1
ATOM 631 N N . GLY A 1 81 ? -12.165 10.094 4.439 1.00 87.31 81 GLY A N 1
ATOM 632 C CA . GLY A 1 81 ? -13.088 11.131 3.972 1.00 87.31 81 GLY A CA 1
ATOM 633 C C . GLY A 1 81 ? -12.723 11.644 2.570 1.00 87.31 81 GLY A C 1
ATOM 634 O O . GLY A 1 81 ? -11.872 11.076 1.889 1.00 87.31 81 GLY A O 1
ATOM 635 N N . ALA A 1 82 ? -13.389 12.711 2.111 1.00 74.19 82 ALA A N 1
ATOM 636 C CA . ALA A 1 82 ? -13.321 13.170 0.714 1.00 74.19 82 ALA A CA 1
ATOM 637 C C . ALA A 1 82 ? -11.899 13.538 0.237 1.00 74.19 82 ALA A C 1
ATOM 639 O O . ALA A 1 82 ? -11.537 13.293 -0.912 1.00 74.19 82 ALA A O 1
ATOM 640 N N . ASP A 1 83 ? -11.082 14.106 1.116 1.00 75.19 83 ASP A N 1
ATOM 641 C CA . ASP A 1 83 ? -9.741 14.609 0.807 1.00 75.19 83 ASP A CA 1
ATOM 642 C C . ASP A 1 83 ? -8.739 14.354 1.945 1.00 75.19 83 ASP A C 1
ATOM 644 O O . ASP A 1 83 ? -7.642 14.907 1.954 1.00 75.19 83 ASP A O 1
ATOM 648 N N . GLY A 1 84 ? -9.088 13.510 2.922 1.00 73.25 84 GLY A N 1
ATOM 649 C CA . GLY A 1 84 ? -8.286 13.333 4.134 1.00 73.25 84 GLY A CA 1
ATOM 650 C C . GLY A 1 84 ? -8.500 14.428 5.170 1.00 73.25 84 GLY A C 1
ATOM 651 O O . GLY A 1 84 ? -8.093 14.240 6.319 1.00 73.25 84 GLY A O 1
ATOM 652 N N . THR A 1 85 ? -9.105 15.564 4.801 1.00 65.88 85 THR A N 1
ATOM 653 C CA . THR A 1 85 ? -9.331 16.694 5.704 1.00 65.88 85 THR A CA 1
ATOM 654 C C . THR A 1 85 ? -10.537 16.409 6.596 1.00 65.88 85 THR A C 1
ATOM 656 O O . THR A 1 85 ? -11.527 15.807 6.188 1.00 65.88 85 THR A O 1
ATOM 659 N N . GLY A 1 86 ? -10.423 16.755 7.879 1.00 58.53 86 GLY A N 1
ATOM 660 C CA . GLY A 1 86 ? -11.459 16.439 8.866 1.00 58.53 86 GLY A CA 1
ATOM 661 C C . GLY A 1 86 ? -11.523 14.972 9.309 1.00 58.53 86 GLY A C 1
ATOM 662 O O . GLY A 1 86 ? -12.364 14.653 10.147 1.00 58.53 86 GLY A O 1
ATOM 663 N N . SER A 1 87 ? -10.641 14.087 8.821 1.00 69.12 87 SER A N 1
ATOM 664 C CA . SER A 1 87 ? -10.466 12.777 9.459 1.00 69.12 87 SER A CA 1
ATOM 665 C C . SER A 1 87 ? -9.862 12.959 10.858 1.00 69.12 87 SER A C 1
ATOM 667 O O . SER A 1 87 ? -8.943 13.763 11.054 1.00 69.12 87 SER A O 1
ATOM 669 N N . ASN A 1 88 ? -10.384 12.215 11.836 1.00 81.31 88 ASN A N 1
ATOM 670 C CA . ASN A 1 88 ? -9.881 12.206 13.217 1.00 81.31 88 ASN A CA 1
ATOM 671 C C . ASN A 1 88 ? -8.682 11.257 13.402 1.00 81.31 88 ASN A C 1
ATOM 673 O O . ASN A 1 88 ? -8.206 11.098 14.524 1.00 81.31 88 ASN A O 1
ATOM 677 N N . LEU A 1 89 ? -8.201 10.658 12.304 1.00 86.25 89 LEU A N 1
ATOM 678 C CA . LEU A 1 89 ? -7.031 9.787 12.278 1.00 86.25 89 LEU A CA 1
ATOM 679 C C . LEU A 1 89 ? -5.790 10.559 12.726 1.00 86.25 89 LEU A C 1
ATOM 681 O O . LEU A 1 89 ? -5.584 11.710 12.302 1.00 86.25 89 LEU A O 1
ATOM 685 N N . SER A 1 90 ? -4.930 9.895 13.498 1.00 88.12 90 SER A N 1
ATOM 686 C CA . SER A 1 90 ? -3.575 10.383 13.741 1.00 88.12 90 SER A CA 1
ATOM 687 C C . SER A 1 90 ? -2.806 10.524 12.415 1.00 88.12 90 SER A C 1
ATOM 689 O O . SER A 1 90 ? -3.165 9.878 11.421 1.00 88.12 90 SER A O 1
ATOM 691 N N . PRO A 1 91 ? -1.786 11.401 12.346 1.00 89.12 91 PRO A N 1
ATOM 692 C CA . PRO A 1 91 ? -1.028 11.620 11.116 1.00 89.12 91 PRO A CA 1
ATOM 693 C C . PRO A 1 91 ? -0.454 10.330 10.520 1.00 89.12 91 PRO A C 1
ATOM 695 O O . PRO A 1 91 ? -0.585 10.115 9.320 1.00 89.12 91 PRO A O 1
ATOM 698 N N . ASP A 1 92 ? 0.087 9.444 11.356 1.00 89.25 92 ASP A N 1
ATOM 699 C CA . ASP A 1 92 ? 0.640 8.143 10.975 1.00 89.25 92 ASP A CA 1
ATOM 700 C C . ASP A 1 92 ? -0.423 7.214 10.354 1.00 89.25 92 ASP A C 1
ATOM 702 O O . ASP A 1 92 ? -0.264 6.780 9.211 1.00 89.25 92 ASP A O 1
ATOM 706 N N . VAL A 1 93 ? -1.558 6.989 11.031 1.00 90.75 93 VAL A N 1
ATOM 707 C CA . VAL A 1 93 ? -2.661 6.158 10.517 1.00 90.75 93 VAL A CA 1
ATOM 708 C C . VAL A 1 93 ? -3.224 6.727 9.216 1.00 90.75 93 VAL A C 1
ATOM 710 O O . VAL A 1 93 ? -3.506 5.978 8.280 1.00 90.75 93 VAL A O 1
ATOM 713 N N . ARG A 1 94 ? -3.376 8.053 9.123 1.00 93.38 94 ARG A N 1
ATOM 714 C CA . ARG A 1 94 ? -3.838 8.722 7.897 1.00 93.38 94 ARG A CA 1
ATOM 715 C C . ARG A 1 94 ? -2.875 8.484 6.740 1.00 93.38 94 ARG A C 1
ATOM 717 O O . ARG A 1 94 ? -3.316 8.220 5.624 1.00 93.38 94 ARG A O 1
ATOM 724 N N . ASN A 1 95 ? -1.578 8.562 7.015 1.00 94.88 95 ASN A N 1
ATOM 725 C CA . ASN A 1 95 ? -0.536 8.366 6.024 1.00 94.88 95 ASN A CA 1
ATOM 726 C C . ASN A 1 95 ? -0.522 6.924 5.492 1.00 94.88 95 ASN A C 1
ATOM 728 O O . ASN A 1 95 ? -0.539 6.702 4.281 1.00 94.88 95 ASN A O 1
ATOM 732 N N . GLN A 1 96 ? -0.607 5.938 6.390 1.00 95.75 96 GLN A N 1
ATOM 733 C CA . GLN A 1 96 ? -0.712 4.528 6.006 1.00 95.75 96 GLN A CA 1
ATOM 734 C C . GLN A 1 96 ? -2.024 4.229 5.261 1.00 95.75 96 GLN A C 1
ATOM 736 O O . GLN A 1 96 ? -2.027 3.469 4.293 1.00 95.75 96 GLN A O 1
ATOM 741 N N . ALA A 1 97 ? -3.142 4.857 5.638 1.00 95.75 97 ALA A N 1
ATOM 742 C CA . ALA A 1 97 ? -4.401 4.711 4.911 1.00 95.75 97 ALA A CA 1
ATOM 743 C C . ALA A 1 97 ? -4.307 5.247 3.468 1.00 95.75 97 ALA A C 1
ATOM 745 O O . ALA A 1 97 ? -4.830 4.602 2.556 1.00 95.75 97 ALA A O 1
ATOM 746 N N . TRP A 1 98 ? -3.608 6.367 3.226 1.00 97.44 98 TRP A N 1
ATOM 747 C CA . TRP A 1 98 ? -3.321 6.834 1.860 1.00 97.44 98 TRP A CA 1
ATOM 748 C C . TRP A 1 98 ? -2.460 5.848 1.080 1.00 97.44 98 TRP A C 1
ATOM 750 O O . TRP A 1 98 ? -2.775 5.549 -0.075 1.00 97.44 98 TRP A O 1
ATOM 760 N N . PHE A 1 99 ? -1.415 5.309 1.713 1.00 98.12 99 PHE A N 1
ATOM 761 C CA . PHE A 1 99 ? -0.573 4.282 1.109 1.00 98.12 99 PHE A CA 1
ATOM 762 C C . PHE A 1 99 ? -1.407 3.075 0.661 1.00 98.12 99 PHE A C 1
ATOM 764 O O . PHE A 1 99 ? -1.371 2.696 -0.513 1.00 98.12 99 PHE A O 1
ATOM 771 N N . TYR A 1 100 ? -2.208 2.499 1.563 1.00 97.69 100 TYR A N 1
ATOM 772 C CA . TYR A 1 100 ? -2.995 1.311 1.248 1.00 97.69 100 TYR A CA 1
ATOM 773 C C . TYR A 1 100 ? -4.096 1.596 0.229 1.00 97.69 100 TYR A C 1
ATOM 775 O O . TYR A 1 100 ? -4.332 0.759 -0.639 1.00 97.69 100 TYR A O 1
ATOM 783 N N . LEU A 1 101 ? -4.725 2.776 0.252 1.00 97.25 101 LEU A N 1
ATOM 784 C CA . LEU A 1 101 ? -5.676 3.169 -0.789 1.00 97.25 101 LEU A CA 1
ATOM 785 C C . LEU A 1 101 ? -4.997 3.308 -2.160 1.00 97.25 101 LEU A C 1
ATOM 787 O O . LEU A 1 101 ? -5.530 2.855 -3.172 1.00 97.25 101 LEU A O 1
ATOM 791 N N . GLY A 1 102 ? -3.784 3.859 -2.200 1.00 98.00 102 GLY A N 1
ATOM 792 C CA . GLY A 1 102 ? -2.953 3.864 -3.401 1.00 98.00 102 GLY A CA 1
ATOM 793 C C . GLY A 1 102 ? -2.631 2.454 -3.901 1.00 98.00 102 GLY A C 1
ATOM 794 O O . GLY A 1 102 ? -2.780 2.168 -5.091 1.00 98.00 102 GLY A O 1
ATOM 795 N N . LYS A 1 103 ? -2.270 1.546 -2.987 1.00 98.00 103 LYS A N 1
ATOM 796 C CA . LYS A 1 103 ? -2.010 0.128 -3.277 1.00 98.00 103 LYS A CA 1
ATOM 797 C C . LYS A 1 103 ? -3.248 -0.592 -3.814 1.00 98.00 103 LYS A C 1
ATOM 799 O O . LYS A 1 103 ? -3.122 -1.354 -4.768 1.00 98.00 103 LYS A O 1
ATOM 804 N N . VAL A 1 104 ? -4.439 -0.319 -3.272 1.00 97.69 104 VAL A N 1
ATOM 805 C CA . VAL A 1 104 ? -5.718 -0.834 -3.797 1.00 97.69 104 VAL A CA 1
ATOM 806 C C . VAL A 1 104 ? -5.844 -0.501 -5.281 1.00 97.69 104 VAL A C 1
ATOM 808 O O . VAL A 1 104 ? -5.988 -1.396 -6.110 1.00 97.69 104 VAL A O 1
ATOM 811 N N . PHE A 1 105 ? -5.745 0.784 -5.630 1.00 97.38 105 PHE A N 1
ATOM 812 C CA . PHE A 1 105 ? -5.928 1.222 -7.011 1.00 97.38 105 PHE A CA 1
ATOM 813 C C . PHE A 1 105 ? -4.813 0.741 -7.935 1.00 97.38 105 PHE A C 1
ATOM 815 O O . PHE A 1 105 ? -5.070 0.476 -9.109 1.00 97.38 105 PHE A O 1
ATOM 822 N N . TYR A 1 106 ? -3.597 0.575 -7.413 1.00 96.94 106 TYR A N 1
ATOM 823 C CA . TYR A 1 106 ? -2.508 -0.051 -8.153 1.00 96.94 106 TYR A CA 1
ATOM 824 C C . TYR A 1 106 ? -2.852 -1.501 -8.526 1.00 96.94 106 TYR A C 1
ATOM 826 O O . TYR A 1 106 ? -2.719 -1.878 -9.690 1.00 96.94 106 TYR A O 1
ATOM 834 N N . LEU A 1 107 ? -3.348 -2.295 -7.569 1.00 95.19 107 LEU A N 1
ATOM 835 C CA . LEU A 1 107 ? -3.754 -3.688 -7.792 1.00 95.19 107 LEU A CA 1
ATOM 836 C C . LEU A 1 107 ? -4.955 -3.809 -8.739 1.00 95.19 107 LEU A C 1
ATOM 838 O O . LEU A 1 107 ? -5.038 -4.762 -9.509 1.00 95.19 107 LEU A O 1
ATOM 842 N N . GLU A 1 108 ? -5.856 -2.828 -8.731 1.00 95.00 108 GLU A N 1
ATOM 843 C CA . GLU A 1 108 ? -6.987 -2.746 -9.665 1.00 95.00 108 GLU A CA 1
ATOM 844 C C . GLU A 1 108 ? -6.592 -2.222 -11.059 1.00 95.00 108 GLU A C 1
ATOM 846 O O . GLU A 1 108 ? -7.435 -2.127 -11.952 1.00 95.00 108 GLU A O 1
ATOM 851 N N . GLY A 1 109 ? -5.321 -1.863 -11.269 1.00 94.94 109 GLY A N 1
ATOM 852 C CA . GLY A 1 109 ? -4.822 -1.314 -12.531 1.00 94.94 109 GLY A CA 1
ATOM 853 C C . GLY A 1 109 ? -5.227 0.143 -12.791 1.00 94.94 109 GLY A C 1
ATOM 854 O O . GLY A 1 109 ? -4.942 0.679 -13.864 1.00 94.94 109 GLY A O 1
ATOM 855 N N . ASN A 1 110 ? -5.852 0.821 -11.825 1.00 96.44 110 ASN A N 1
ATOM 856 C CA . ASN A 1 110 ? -6.203 2.233 -11.924 1.00 96.44 110 ASN A CA 1
ATOM 857 C C . ASN A 1 110 ? -5.002 3.119 -11.560 1.00 96.44 110 ASN A C 1
ATOM 859 O O . ASN A 1 110 ? -4.890 3.658 -10.460 1.00 96.44 110 ASN A O 1
ATOM 863 N N . GLN A 1 111 ? -4.099 3.282 -12.525 1.00 96.25 111 GLN A N 1
ATOM 864 C CA . GLN A 1 111 ? -2.848 4.029 -12.357 1.00 96.25 111 GLN A CA 1
ATOM 865 C C . GLN A 1 111 ? -3.056 5.487 -11.926 1.00 96.25 111 GLN A C 1
ATOM 867 O O . GLN A 1 111 ? -2.242 6.025 -11.175 1.00 96.25 111 GLN A O 1
ATOM 872 N N . ALA A 1 112 ? -4.124 6.135 -12.405 1.00 96.00 112 ALA A N 1
ATOM 873 C CA . ALA A 1 112 ? -4.410 7.533 -12.093 1.00 96.00 112 ALA A CA 1
ATOM 874 C C . ALA A 1 112 ? -4.741 7.705 -10.606 1.00 96.00 112 ALA A C 1
ATOM 876 O O . ALA A 1 112 ? -4.086 8.493 -9.925 1.00 96.00 112 ALA A O 1
ATOM 877 N N . LEU A 1 113 ? -5.687 6.911 -10.090 1.00 96.38 113 LEU A N 1
ATOM 878 C CA . LEU A 1 113 ? -6.039 6.948 -8.671 1.00 96.38 113 LEU A CA 1
ATOM 879 C C . LEU A 1 113 ? -4.904 6.418 -7.791 1.00 96.38 113 LEU A C 1
ATOM 881 O O . LEU A 1 113 ? -4.668 6.966 -6.718 1.00 96.38 113 LEU A O 1
ATOM 885 N N . ALA A 1 114 ? -4.162 5.402 -8.237 1.00 98.19 114 ALA A N 1
ATOM 886 C CA . ALA A 1 114 ? -2.994 4.916 -7.507 1.00 98.19 114 ALA A CA 1
ATOM 887 C C . ALA A 1 114 ? -1.976 6.042 -7.288 1.00 98.19 114 ALA A C 1
ATOM 889 O O . ALA A 1 114 ? -1.576 6.302 -6.155 1.00 98.19 114 ALA A O 1
ATOM 890 N N . ARG A 1 115 ? -1.618 6.767 -8.356 1.00 96.94 115 ARG A N 1
ATOM 891 C CA . ARG A 1 115 ? -0.685 7.898 -8.285 1.00 96.94 115 ARG A CA 1
ATOM 892 C C . ARG A 1 115 ? -1.222 9.023 -7.414 1.00 96.94 115 ARG A C 1
ATOM 894 O O . ARG A 1 115 ? -0.485 9.547 -6.588 1.00 96.94 115 ARG A O 1
ATOM 901 N N . GLU A 1 116 ? -2.492 9.380 -7.582 1.00 96.44 116 GLU A N 1
ATOM 902 C CA . GLU A 1 116 ? -3.126 10.429 -6.786 1.00 96.44 116 GLU A CA 1
ATOM 903 C C . GLU A 1 116 ? -3.008 10.145 -5.284 1.00 96.44 116 GLU A C 1
ATOM 905 O O . GLU A 1 116 ? -2.586 11.015 -4.528 1.00 96.44 116 GLU A O 1
ATOM 910 N N . ASN A 1 117 ? -3.340 8.925 -4.857 1.00 97.38 117 ASN A N 1
ATOM 911 C CA . ASN A 1 117 ? -3.336 8.554 -3.444 1.00 97.38 117 ASN A CA 1
ATOM 912 C C . ASN A 1 117 ? -1.914 8.357 -2.900 1.00 97.38 117 ASN A C 1
ATOM 914 O O . ASN A 1 117 ? -1.616 8.834 -1.809 1.00 97.38 117 ASN A O 1
ATOM 918 N N . LEU A 1 118 ? -1.010 7.735 -3.666 1.00 98.00 118 LEU A N 1
ATOM 919 C CA . LEU A 1 118 ? 0.391 7.577 -3.252 1.00 98.00 118 LEU A CA 1
ATOM 920 C C . LEU A 1 118 ? 1.128 8.920 -3.149 1.00 98.00 118 LEU A C 1
ATOM 922 O O . LEU A 1 118 ? 2.057 9.022 -2.357 1.00 98.00 118 LEU A O 1
ATOM 926 N N . ASN A 1 119 ? 0.708 9.950 -3.890 1.00 96.44 119 ASN A N 1
ATOM 927 C CA . ASN A 1 119 ? 1.255 11.306 -3.774 1.00 96.44 119 ASN A CA 1
ATOM 928 C C . ASN A 1 119 ? 0.748 12.070 -2.540 1.00 96.44 119 ASN A C 1
ATOM 930 O O . ASN A 1 119 ? 1.303 13.115 -2.210 1.00 96.44 119 ASN A O 1
ATOM 934 N N . ARG A 1 120 ? -0.303 11.582 -1.869 1.00 96.38 120 ARG A N 1
ATOM 935 C CA . ARG A 1 120 ? -0.776 12.140 -0.588 1.00 96.38 120 ARG A CA 1
ATOM 936 C C . ARG A 1 120 ? -0.001 11.592 0.610 1.00 96.38 120 ARG A C 1
ATOM 938 O O . ARG A 1 120 ? -0.190 12.089 1.716 1.00 96.38 120 ARG A O 1
ATOM 945 N N . VAL A 1 121 ? 0.828 10.571 0.395 1.00 97.50 121 VAL A N 1
ATOM 946 C CA . VAL A 1 121 ? 1.687 9.993 1.425 1.00 97.50 121 VAL A CA 1
ATOM 947 C C . VAL A 1 121 ? 2.874 10.918 1.676 1.00 97.50 121 VAL A C 1
ATOM 949 O O . VAL A 1 121 ? 3.593 11.292 0.751 1.00 97.50 121 VAL A O 1
ATOM 952 N N . ASP A 1 122 ? 3.089 11.242 2.942 1.00 97.12 122 ASP A N 1
ATOM 953 C CA . ASP A 1 122 ? 4.294 11.877 3.451 1.00 97.12 122 ASP A CA 1
ATOM 954 C C . ASP A 1 122 ? 5.371 10.806 3.693 1.00 97.12 122 ASP A C 1
ATOM 956 O O . ASP A 1 122 ? 5.197 9.901 4.515 1.00 97.12 122 ASP A O 1
ATOM 960 N N . GLY A 1 123 ? 6.471 10.881 2.943 1.00 96.69 123 GLY A N 1
ATOM 961 C CA . GLY A 1 123 ? 7.550 9.896 3.013 1.00 96.69 123 GLY A CA 1
ATOM 962 C C . GLY A 1 123 ? 8.312 9.911 4.338 1.00 96.69 123 GLY A C 1
ATOM 963 O O . GLY A 1 123 ? 8.735 8.849 4.784 1.00 96.69 123 GLY A O 1
ATOM 964 N N . GLU A 1 124 ? 8.448 11.069 4.992 1.00 96.69 124 GLU A N 1
ATOM 965 C CA . GLU A 1 124 ? 9.173 11.188 6.265 1.00 96.69 124 GLU A CA 1
ATOM 966 C C . GLU A 1 124 ? 8.374 10.529 7.391 1.00 96.69 124 GLU A C 1
ATOM 968 O O . GLU A 1 124 ? 8.897 9.676 8.110 1.00 96.69 124 GLU A O 1
ATOM 973 N N . ILE A 1 125 ? 7.072 10.837 7.468 1.00 96.12 125 ILE A N 1
ATOM 974 C CA . ILE A 1 125 ? 6.158 10.202 8.431 1.00 96.12 125 ILE A CA 1
ATOM 975 C C . ILE A 1 125 ? 6.098 8.691 8.192 1.00 96.12 125 ILE A C 1
ATOM 977 O O . ILE A 1 125 ? 6.058 7.913 9.145 1.00 96.12 125 ILE A O 1
ATOM 981 N N . LEU A 1 126 ? 6.065 8.259 6.926 1.00 96.56 126 LEU A N 1
ATOM 982 C CA . LEU A 1 126 ? 5.996 6.836 6.610 1.00 96.56 126 LEU A CA 1
ATOM 983 C C . LEU A 1 126 ? 7.280 6.107 7.010 1.00 96.56 126 LEU A C 1
ATOM 985 O O . LEU A 1 126 ? 7.192 5.043 7.609 1.00 96.56 126 LEU A O 1
ATOM 989 N N . ALA A 1 127 ? 8.447 6.684 6.716 1.00 95.88 127 ALA A N 1
ATOM 990 C CA . ALA A 1 127 ? 9.738 6.096 7.054 1.00 95.88 127 ALA A CA 1
ATOM 991 C C . ALA A 1 127 ? 9.948 5.966 8.570 1.00 95.88 127 ALA A C 1
ATOM 993 O O . ALA A 1 127 ? 10.506 4.965 9.016 1.00 95.88 127 ALA A O 1
ATOM 994 N N . GLU A 1 128 ? 9.488 6.945 9.357 1.00 95.06 128 GLU A N 1
ATOM 995 C CA . GLU A 1 128 ? 9.556 6.894 10.822 1.00 95.06 128 GLU A CA 1
ATOM 996 C C . GLU A 1 128 ? 8.596 5.849 11.409 1.00 95.06 128 GLU A C 1
ATOM 998 O O . GLU A 1 128 ? 8.961 5.125 12.336 1.00 95.06 128 GLU A O 1
ATOM 1003 N N . ALA A 1 129 ? 7.375 5.755 10.873 1.00 91.25 129 ALA A N 1
ATOM 1004 C CA . ALA A 1 129 ? 6.345 4.866 11.405 1.00 91.25 129 ALA A CA 1
ATOM 1005 C C . ALA A 1 129 ? 6.519 3.399 10.976 1.00 91.25 129 ALA A C 1
ATOM 1007 O O . ALA A 1 129 ? 6.288 2.495 11.777 1.00 91.25 129 ALA A O 1
ATOM 1008 N N . ASP A 1 130 ? 6.869 3.159 9.710 1.00 93.31 130 ASP A N 1
ATOM 1009 C CA . ASP A 1 130 ? 7.010 1.828 9.120 1.00 93.31 130 ASP A CA 1
ATOM 1010 C C . ASP A 1 130 ? 7.964 1.872 7.912 1.00 93.31 130 ASP A C 1
ATOM 1012 O O . ASP A 1 130 ? 7.580 2.150 6.769 1.00 93.31 130 ASP A O 1
ATOM 1016 N N . HIS A 1 131 ? 9.237 1.574 8.175 1.00 94.44 131 HIS A N 1
ATOM 1017 C CA . HIS A 1 131 ? 10.282 1.593 7.156 1.00 94.44 131 HIS A CA 1
ATOM 1018 C C . HIS A 1 131 ? 10.066 0.535 6.055 1.00 94.44 131 HIS A C 1
ATOM 1020 O O . HIS A 1 131 ? 10.508 0.719 4.920 1.00 94.44 131 HIS A O 1
ATOM 1026 N N . ASP A 1 132 ? 9.358 -0.562 6.332 1.00 94.88 132 ASP A N 1
ATOM 1027 C CA . ASP A 1 132 ? 9.041 -1.574 5.319 1.00 94.88 132 ASP A CA 1
ATOM 1028 C C . ASP A 1 132 ? 7.986 -1.039 4.348 1.00 94.88 132 ASP A C 1
ATOM 1030 O O . ASP A 1 132 ? 8.142 -1.160 3.126 1.00 94.88 132 ASP A O 1
ATOM 1034 N N . LEU A 1 133 ? 6.961 -0.372 4.887 1.00 96.06 133 LEU A N 1
ATOM 1035 C CA . LEU A 1 133 ? 5.918 0.280 4.098 1.00 96.06 133 LEU A CA 1
ATOM 1036 C C . LEU A 1 133 ? 6.467 1.452 3.284 1.00 96.06 133 LEU A C 1
ATOM 1038 O O . LEU A 1 133 ? 6.068 1.638 2.134 1.00 96.06 133 LEU A O 1
ATOM 1042 N N . PHE A 1 134 ? 7.419 2.208 3.836 1.00 98.12 134 PHE A N 1
ATOM 1043 C CA . PHE A 1 134 ? 8.133 3.254 3.104 1.00 98.12 134 PHE A CA 1
ATOM 1044 C C . PHE A 1 134 ? 8.843 2.698 1.865 1.00 98.12 134 PHE A C 1
ATOM 1046 O O . PHE A 1 134 ? 8.678 3.224 0.763 1.00 98.12 134 PHE A O 1
ATOM 1053 N N . ARG A 1 135 ? 9.580 1.593 2.005 1.00 98.12 135 ARG A N 1
ATOM 1054 C CA . ARG A 1 135 ? 10.281 0.985 0.866 1.00 98.12 135 ARG A CA 1
ATOM 1055 C C . ARG A 1 135 ? 9.310 0.444 -0.189 1.00 98.12 135 ARG A C 1
ATOM 1057 O O . ARG A 1 135 ? 9.529 0.640 -1.387 1.00 98.12 135 ARG A O 1
ATOM 1064 N N . GLU A 1 136 ? 8.190 -0.152 0.233 1.00 97.94 136 GLU A N 1
ATOM 1065 C CA . GLU A 1 136 ? 7.120 -0.552 -0.693 1.00 97.94 136 GLU A CA 1
ATOM 1066 C C . GLU A 1 136 ? 6.468 0.665 -1.378 1.00 97.94 136 GLU A C 1
ATOM 1068 O O . GLU A 1 136 ? 6.131 0.619 -2.563 1.00 97.94 136 GLU A O 1
ATOM 1073 N N . TRP A 1 137 ? 6.316 1.788 -0.677 1.00 98.50 137 TRP A N 1
ATOM 1074 C CA . TRP A 1 137 ? 5.792 3.025 -1.256 1.00 98.50 137 TRP A CA 1
ATOM 1075 C C . TRP A 1 137 ? 6.689 3.550 -2.379 1.00 98.50 137 TRP A C 1
ATOM 1077 O O . TRP A 1 137 ? 6.192 3.846 -3.472 1.00 98.50 137 TRP A O 1
ATOM 1087 N N . ILE A 1 138 ? 8.006 3.577 -2.161 1.00 98.38 138 ILE A N 1
ATOM 1088 C CA . ILE A 1 138 ? 8.989 3.932 -3.193 1.00 98.38 138 ILE A CA 1
ATOM 1089 C C . ILE A 1 138 ? 8.901 2.980 -4.390 1.00 98.38 138 ILE A C 1
ATOM 1091 O O . ILE A 1 138 ? 8.903 3.429 -5.543 1.00 98.38 138 ILE A O 1
ATOM 1095 N N . TYR A 1 139 ? 8.758 1.676 -4.140 1.00 98.19 139 TYR A N 1
ATOM 1096 C CA . TYR A 1 139 ? 8.550 0.681 -5.189 1.00 98.19 139 TYR A CA 1
ATOM 1097 C C . TYR A 1 139 ? 7.309 0.975 -6.038 1.00 98.19 139 TYR A C 1
ATOM 1099 O O . TYR A 1 139 ? 7.404 1.050 -7.265 1.00 98.19 139 TYR A O 1
ATOM 1107 N N . LEU A 1 140 ? 6.146 1.166 -5.408 1.00 98.06 140 LEU A N 1
ATOM 1108 C CA . LEU A 1 140 ? 4.884 1.403 -6.113 1.00 98.06 140 LEU A CA 1
ATOM 1109 C C . LEU A 1 140 ? 4.916 2.709 -6.912 1.00 98.06 140 LEU A C 1
ATOM 1111 O O . LEU A 1 140 ? 4.458 2.740 -8.058 1.00 98.06 140 LEU A O 1
ATOM 1115 N N . ARG A 1 141 ? 5.513 3.772 -6.359 1.00 97.88 141 ARG A N 1
ATOM 1116 C CA . ARG A 1 141 ? 5.726 5.028 -7.091 1.00 97.88 141 ARG A CA 1
ATOM 1117 C C . ARG A 1 141 ? 6.633 4.823 -8.300 1.00 97.88 141 ARG A C 1
ATOM 1119 O O . ARG A 1 141 ? 6.257 5.210 -9.404 1.00 97.88 141 ARG A O 1
ATOM 1126 N N . SER A 1 142 ? 7.758 4.132 -8.125 1.00 96.69 142 SER A N 1
ATOM 1127 C CA . SER A 1 142 ? 8.690 3.811 -9.215 1.00 96.69 142 SER A CA 1
ATOM 1128 C C . SER A 1 142 ? 8.003 3.013 -10.323 1.00 96.69 142 SER A C 1
ATOM 1130 O O . SER A 1 142 ? 8.143 3.326 -11.503 1.00 96.69 142 SER A O 1
ATOM 1132 N N . ARG A 1 143 ? 7.187 2.017 -9.956 1.00 95.94 143 ARG A N 1
ATOM 1133 C CA . ARG A 1 143 ? 6.389 1.229 -10.902 1.00 95.94 143 ARG A CA 1
ATOM 1134 C C . ARG A 1 143 ? 5.425 2.099 -11.701 1.00 95.94 143 ARG A C 1
ATOM 1136 O O . ARG A 1 143 ? 5.341 1.930 -12.913 1.00 95.94 143 ARG A O 1
ATOM 1143 N N . LEU A 1 144 ? 4.727 3.033 -11.060 1.00 95.44 144 LEU A N 1
ATOM 1144 C CA . LEU A 1 144 ? 3.814 3.943 -11.754 1.00 95.44 144 LEU A CA 1
ATOM 1145 C C . LEU A 1 144 ? 4.547 4.874 -12.725 1.00 95.44 144 LEU A C 1
ATOM 1147 O O . LEU A 1 144 ? 4.034 5.133 -13.810 1.00 95.44 144 LEU A O 1
ATOM 1151 N N . VAL A 1 145 ? 5.727 5.371 -12.355 1.00 94.00 145 VAL A N 1
ATOM 1152 C CA . VAL A 1 145 ? 6.591 6.186 -13.226 1.00 94.00 145 VAL A CA 1
ATOM 1153 C C . VAL A 1 145 ? 7.073 5.369 -14.435 1.00 94.00 145 VAL A C 1
ATOM 1155 O O . VAL A 1 145 ? 6.942 5.795 -15.576 1.00 94.00 145 VAL A O 1
ATOM 1158 N N . MET A 1 146 ? 7.514 4.127 -14.226 1.00 91.00 146 MET A N 1
ATOM 1159 C CA . MET A 1 146 ? 7.901 3.234 -15.327 1.00 91.00 146 MET A CA 1
ATOM 1160 C C . MET A 1 146 ? 6.735 2.921 -16.283 1.00 91.00 146 MET A C 1
ATOM 1162 O O . MET A 1 146 ? 6.944 2.777 -17.485 1.00 91.00 146 MET A O 1
ATOM 1166 N N . MET A 1 147 ? 5.502 2.822 -15.772 1.00 89.56 147 MET A N 1
ATOM 1167 C CA . MET A 1 147 ? 4.309 2.540 -16.582 1.00 89.56 147 MET A CA 1
ATOM 1168 C C . MET A 1 147 ? 3.839 3.734 -17.426 1.00 89.56 147 MET A C 1
ATOM 1170 O O . MET A 1 147 ? 3.154 3.514 -18.423 1.00 89.56 147 MET A O 1
ATOM 1174 N N . SER A 1 148 ? 4.169 4.980 -17.057 1.00 85.38 148 SER A N 1
ATOM 1175 C CA . SER A 1 148 ? 3.816 6.158 -17.864 1.00 85.38 148 SER A CA 1
ATOM 1176 C C . SER A 1 148 ? 4.705 6.340 -19.094 1.00 85.38 148 SER A C 1
ATOM 1178 O O . SER A 1 148 ? 4.254 6.972 -20.052 1.00 85.38 148 SER A O 1
ATOM 1180 N N . ALA A 1 149 ? 5.914 5.765 -19.085 1.00 74.00 149 ALA A N 1
ATOM 1181 C CA . ALA A 1 149 ? 6.864 5.734 -20.200 1.00 74.00 149 ALA A CA 1
ATOM 1182 C C . ALA A 1 149 ? 7.142 7.112 -20.839 1.00 74.00 149 ALA A C 1
ATOM 1184 O O . ALA A 1 149 ? 7.348 7.210 -22.053 1.00 74.00 149 ALA A O 1
ATOM 1185 N N . ARG A 1 150 ? 7.124 8.196 -20.049 1.00 82.69 150 ARG A N 1
ATOM 1186 C CA . ARG A 1 150 ? 7.429 9.535 -20.568 1.00 82.69 150 ARG A CA 1
ATOM 1187 C C . ARG A 1 150 ? 8.940 9.772 -20.510 1.00 82.69 150 ARG A C 1
ATOM 1189 O O . ARG A 1 150 ? 9.564 9.403 -19.523 1.00 82.69 150 ARG A O 1
ATOM 1196 N N . PRO A 1 151 ? 9.546 10.425 -21.514 1.00 72.81 151 PRO A N 1
ATOM 1197 C CA . PRO A 1 151 ? 10.977 10.741 -21.484 1.00 72.81 151 PRO A CA 1
ATOM 1198 C C . PRO A 1 151 ? 11.405 11.573 -20.263 1.00 72.81 151 PRO A C 1
ATOM 1200 O O . PRO A 1 151 ? 12.519 11.415 -19.775 1.00 72.81 151 PRO A O 1
ATOM 1203 N N . ASP A 1 152 ? 10.510 12.424 -19.754 1.00 85.81 152 ASP A N 1
ATOM 1204 C CA . ASP A 1 152 ? 10.773 13.320 -18.621 1.00 85.81 152 ASP A CA 1
ATOM 1205 C C . ASP A 1 152 ? 10.654 12.629 -17.245 1.00 85.81 152 ASP A C 1
ATOM 1207 O O . ASP A 1 152 ? 10.904 13.261 -16.222 1.00 85.81 152 ASP A O 1
ATOM 1211 N N . ASP A 1 153 ? 10.283 11.344 -17.209 1.00 88.25 153 ASP A N 1
ATOM 1212 C CA . ASP A 1 153 ? 10.062 10.576 -15.976 1.00 88.25 153 ASP A CA 1
ATOM 1213 C C . ASP A 1 153 ? 11.380 10.041 -15.362 1.00 88.25 153 ASP A C 1
ATOM 1215 O O . ASP A 1 153 ? 11.419 9.682 -14.182 1.00 88.25 153 ASP A O 1
ATOM 1219 N N . GLU A 1 154 ? 12.477 9.997 -16.132 1.00 88.56 154 GLU A N 1
ATOM 1220 C CA . GLU A 1 154 ? 13.755 9.400 -15.703 1.00 88.56 154 GLU A CA 1
ATOM 1221 C C . GLU A 1 154 ? 14.362 10.060 -14.447 1.00 88.56 154 GLU A C 1
ATOM 1223 O O . GLU A 1 154 ? 14.780 9.329 -13.547 1.00 88.56 154 GLU A O 1
ATOM 1228 N N . PRO A 1 155 ? 14.381 11.403 -14.298 1.00 93.25 155 PRO A N 1
ATOM 1229 C CA . PRO A 1 155 ? 14.884 12.033 -13.078 1.00 93.25 155 PRO A CA 1
ATOM 1230 C C . PRO A 1 155 ? 14.068 11.672 -11.828 1.00 93.25 155 PRO A C 1
ATOM 1232 O O . PRO A 1 155 ? 14.646 11.471 -10.760 1.00 93.25 155 PRO A O 1
ATOM 1235 N N . GLU A 1 156 ? 12.737 11.561 -11.947 1.00 93.25 156 GLU A N 1
ATOM 1236 C CA . GLU A 1 156 ? 11.883 11.128 -10.831 1.00 93.25 156 GLU A CA 1
ATOM 1237 C C . GLU A 1 156 ? 12.186 9.670 -10.464 1.00 93.25 156 GLU A C 1
ATOM 1239 O O . GLU A 1 156 ? 12.364 9.348 -9.288 1.00 93.25 156 GLU A O 1
ATOM 1244 N N . LEU A 1 157 ? 12.299 8.791 -11.464 1.00 93.25 157 LEU A N 1
ATOM 1245 C CA . LEU A 1 157 ? 12.605 7.378 -11.252 1.00 93.25 157 LEU A CA 1
ATOM 1246 C C . LEU A 1 157 ? 13.981 7.169 -10.605 1.00 93.25 157 LEU A C 1
ATOM 1248 O O . LEU A 1 157 ? 14.110 6.331 -9.711 1.00 93.25 157 LEU A O 1
ATOM 1252 N N . ALA A 1 158 ? 14.996 7.923 -11.031 1.00 93.00 158 ALA A N 1
ATOM 1253 C CA . ALA A 1 158 ? 16.329 7.888 -10.436 1.00 93.00 158 ALA A CA 1
ATOM 1254 C C . ALA A 1 158 ? 16.291 8.315 -8.960 1.00 93.00 158 ALA A C 1
ATOM 1256 O O . ALA A 1 158 ? 16.766 7.575 -8.101 1.00 93.00 158 ALA A O 1
ATOM 1257 N N . SER A 1 159 ? 15.628 9.436 -8.652 1.00 95.38 159 SER A N 1
ATOM 1258 C CA . SER A 1 159 ? 15.487 9.937 -7.277 1.00 95.38 159 SER A CA 1
ATOM 1259 C C . SER A 1 159 ? 14.734 8.969 -6.356 1.00 95.38 159 SER A C 1
ATOM 1261 O O . SER A 1 159 ? 15.051 8.864 -5.171 1.00 95.38 159 SER A O 1
ATOM 1263 N N . LEU A 1 160 ? 13.741 8.243 -6.875 1.00 95.81 160 LEU A N 1
ATOM 1264 C CA . LEU A 1 160 ? 13.053 7.198 -6.115 1.00 95.81 160 LEU A CA 1
ATOM 1265 C C . LEU A 1 160 ? 13.975 6.005 -5.843 1.00 95.81 160 LEU A C 1
ATOM 1267 O O . LEU A 1 160 ? 14.043 5.527 -4.717 1.00 95.81 160 LEU A O 1
ATOM 1271 N N . ARG A 1 161 ? 14.717 5.535 -6.849 1.00 94.25 161 ARG A N 1
ATOM 1272 C CA . ARG A 1 161 ? 15.627 4.387 -6.703 1.00 94.25 161 ARG A CA 1
ATOM 1273 C C . ARG A 1 161 ? 16.778 4.654 -5.736 1.00 94.25 161 ARG A C 1
ATOM 1275 O O . ARG A 1 161 ? 17.170 3.735 -5.032 1.00 94.25 161 ARG A O 1
ATOM 1282 N N . GLU A 1 162 ? 17.284 5.884 -5.674 1.00 95.94 162 GLU A N 1
ATOM 1283 C CA . GLU A 1 162 ? 18.342 6.285 -4.732 1.00 95.94 162 GLU A CA 1
ATOM 1284 C C . GLU A 1 162 ? 17.919 6.190 -3.257 1.00 95.94 162 GLU A C 1
ATOM 1286 O O . GLU A 1 162 ? 18.775 6.130 -2.380 1.00 95.94 162 GLU A O 1
ATOM 1291 N N . GLN A 1 163 ? 16.612 6.152 -2.974 1.00 96.56 163 GLN A N 1
ATOM 1292 C CA . GLN A 1 163 ? 16.082 5.994 -1.615 1.00 96.56 163 GLN A CA 1
ATOM 1293 C C . GLN A 1 163 ? 16.024 4.533 -1.151 1.00 96.56 163 GLN A C 1
ATOM 1295 O O . GLN A 1 163 ? 15.667 4.278 -0.003 1.00 96.56 163 GLN A O 1
ATOM 1300 N N . LEU A 1 164 ? 16.342 3.572 -2.024 1.00 96.12 164 LEU A N 1
ATOM 1301 C CA . LEU A 1 164 ? 16.400 2.155 -1.684 1.00 96.12 164 LEU A CA 1
ATOM 1302 C C . LEU A 1 164 ? 17.839 1.653 -1.770 1.00 96.12 164 LEU A C 1
ATOM 1304 O O . LEU A 1 164 ? 18.541 1.902 -2.751 1.00 96.12 164 LEU A O 1
ATOM 1308 N N . ASP A 1 165 ? 18.246 0.861 -0.782 1.00 94.69 165 ASP A N 1
ATOM 1309 C CA . ASP A 1 165 ? 19.527 0.161 -0.833 1.00 94.69 165 ASP A CA 1
ATOM 1310 C C . ASP A 1 165 ? 19.586 -0.774 -2.049 1.00 94.69 165 ASP A C 1
ATOM 1312 O O . ASP A 1 165 ? 18.582 -1.350 -2.479 1.00 94.69 165 ASP A O 1
ATOM 1316 N N . GLU A 1 166 ? 20.776 -0.976 -2.615 1.00 89.62 166 GLU A N 1
ATOM 1317 C CA . GLU A 1 166 ? 20.922 -1.801 -3.821 1.00 89.62 166 GLU A CA 1
ATOM 1318 C C . GLU A 1 166 ? 20.512 -3.264 -3.609 1.00 89.62 166 GLU A C 1
ATOM 1320 O O . GLU A 1 166 ? 20.018 -3.908 -4.536 1.00 89.62 166 GLU A O 1
ATOM 1325 N N . THR A 1 167 ? 20.714 -3.776 -2.393 1.00 91.44 167 THR A N 1
ATOM 1326 C CA . THR A 1 167 ? 20.365 -5.139 -1.974 1.00 91.44 167 THR A CA 1
ATOM 1327 C C . THR A 1 167 ? 18.943 -5.250 -1.426 1.00 91.44 167 THR A C 1
ATOM 1329 O O . THR A 1 167 ? 18.523 -6.342 -1.038 1.00 91.44 167 THR A O 1
ATOM 1332 N N . ASP A 1 168 ? 18.195 -4.145 -1.392 1.00 94.44 168 ASP A N 1
ATOM 1333 C CA . ASP A 1 168 ? 16.809 -4.136 -0.955 1.00 94.44 168 ASP A CA 1
ATOM 1334 C C . ASP A 1 168 ? 15.929 -4.996 -1.868 1.00 94.44 168 ASP A C 1
ATOM 1336 O O . ASP A 1 168 ? 16.045 -4.947 -3.096 1.00 94.44 168 ASP A O 1
ATOM 1340 N N . ILE A 1 169 ? 14.996 -5.756 -1.292 1.00 94.69 169 ILE A N 1
ATOM 1341 C CA . ILE A 1 169 ? 14.108 -6.621 -2.074 1.00 94.69 169 ILE A CA 1
ATOM 1342 C C . ILE A 1 169 ? 13.310 -5.830 -3.122 1.00 94.69 169 ILE A C 1
ATOM 1344 O O . ILE A 1 169 ? 13.122 -6.302 -4.245 1.00 94.69 169 ILE A O 1
ATOM 1348 N N . TRP A 1 170 ? 12.896 -4.604 -2.805 1.00 97.06 170 TRP A N 1
ATOM 1349 C CA . TRP A 1 170 ? 12.172 -3.742 -3.726 1.00 97.06 170 TRP A CA 1
ATOM 1350 C C . TRP A 1 170 ? 13.068 -3.200 -4.839 1.00 97.06 170 TRP A C 1
ATOM 1352 O O . TRP A 1 170 ? 12.638 -3.168 -5.995 1.00 97.06 170 TRP A O 1
ATOM 1362 N N . SER A 1 171 ? 14.327 -2.865 -4.536 1.00 95.62 171 SER A N 1
ATOM 1363 C CA . SER A 1 171 ? 15.341 -2.535 -5.549 1.00 95.62 171 SER A CA 1
ATOM 1364 C C . SER A 1 171 ? 15.550 -3.689 -6.524 1.00 95.62 171 SER A C 1
ATOM 1366 O O . SER A 1 171 ? 15.540 -3.489 -7.743 1.00 95.62 171 SER A O 1
ATOM 1368 N N . LEU A 1 172 ? 15.682 -4.910 -6.002 1.00 95.06 172 LEU A N 1
ATOM 1369 C CA . LEU A 1 172 ? 15.838 -6.116 -6.810 1.00 95.06 172 LEU A CA 1
ATOM 1370 C C . LEU A 1 172 ? 14.604 -6.362 -7.688 1.00 95.06 172 LEU A C 1
ATOM 1372 O O . LEU A 1 172 ? 14.754 -6.623 -8.883 1.00 95.06 172 LEU A O 1
ATOM 1376 N N . TYR A 1 173 ? 13.388 -6.185 -7.157 1.00 95.50 173 TYR A N 1
ATOM 1377 C CA . TYR A 1 173 ? 12.163 -6.276 -7.955 1.00 95.50 173 TYR A CA 1
ATOM 1378 C C . TYR A 1 173 ? 12.073 -5.195 -9.040 1.00 95.50 173 TYR A C 1
ATOM 1380 O O . TYR A 1 173 ? 11.630 -5.493 -10.149 1.00 95.50 173 TYR A O 1
ATOM 1388 N N . LEU A 1 174 ? 12.489 -3.949 -8.786 1.00 94.69 174 LEU A N 1
ATOM 1389 C CA . LEU A 1 174 ? 12.517 -2.907 -9.826 1.00 94.69 174 LEU A CA 1
ATOM 1390 C C . LEU A 1 174 ? 13.497 -3.251 -10.947 1.00 94.69 174 LEU A C 1
ATOM 1392 O O . LEU A 1 174 ? 13.155 -3.098 -12.123 1.00 94.69 174 LEU A O 1
ATOM 1396 N N . ARG A 1 175 ? 14.695 -3.731 -10.598 1.00 93.06 175 ARG A N 1
ATOM 1397 C CA . ARG A 1 175 ? 15.712 -4.160 -11.568 1.00 93.06 175 ARG A CA 1
ATOM 1398 C C . ARG A 1 175 ? 15.222 -5.361 -12.378 1.00 93.06 175 ARG A C 1
ATOM 1400 O O . ARG A 1 175 ? 15.313 -5.331 -13.603 1.00 93.06 175 ARG A O 1
ATOM 1407 N N . TYR A 1 176 ? 14.614 -6.350 -11.721 1.00 93.50 176 TYR A N 1
ATOM 1408 C CA . TYR A 1 176 ? 13.979 -7.492 -12.379 1.00 93.50 176 TYR A CA 1
ATOM 1409 C C . TYR A 1 176 ? 12.896 -7.048 -13.367 1.00 93.50 176 TYR A C 1
ATOM 1411 O O . TYR A 1 176 ? 12.964 -7.385 -14.546 1.00 93.50 176 TYR A O 1
ATOM 1419 N N . ASN A 1 177 ? 11.934 -6.234 -12.918 1.00 91.12 177 ASN A N 1
ATOM 1420 C CA . ASN A 1 177 ? 10.842 -5.757 -13.769 1.00 91.12 177 ASN A CA 1
ATOM 1421 C C . ASN A 1 177 ? 11.366 -4.946 -14.964 1.00 91.12 177 ASN A C 1
ATOM 1423 O O . ASN A 1 177 ? 10.853 -5.090 -16.066 1.00 91.12 177 ASN A O 1
ATOM 1427 N N . SER A 1 178 ? 12.408 -4.131 -14.766 1.00 88.69 178 SER A N 1
ATOM 1428 C CA . SER A 1 178 ? 13.039 -3.367 -15.852 1.00 88.69 178 SER A CA 1
ATOM 1429 C C . SER A 1 178 ? 13.692 -4.287 -16.887 1.00 88.69 178 SER A C 1
ATOM 1431 O O . SER A 1 178 ? 13.518 -4.081 -18.085 1.00 88.69 178 SER A O 1
ATOM 1433 N N . ALA A 1 179 ? 14.412 -5.318 -16.434 1.00 90.44 179 ALA A N 1
ATOM 1434 C CA . ALA A 1 179 ? 15.040 -6.295 -17.318 1.00 90.44 179 ALA A CA 1
ATOM 1435 C C . ALA A 1 179 ? 13.999 -7.095 -18.115 1.00 90.44 179 ALA A C 1
ATOM 1437 O O . ALA A 1 179 ? 14.175 -7.309 -19.311 1.00 90.44 179 ALA A O 1
ATOM 1438 N N . VAL A 1 180 ? 12.887 -7.482 -17.481 1.00 89.31 180 VAL A N 1
ATOM 1439 C CA . VAL A 1 180 ? 11.773 -8.151 -18.169 1.00 89.31 180 VAL A CA 1
ATOM 1440 C C . VAL A 1 180 ? 11.146 -7.234 -19.221 1.00 89.31 180 VAL A C 1
ATOM 1442 O O . VAL A 1 180 ? 10.984 -7.662 -20.358 1.00 89.31 180 VAL A O 1
ATOM 1445 N N . SER A 1 181 ? 10.884 -5.962 -18.908 1.00 84.38 181 SER A N 1
ATOM 1446 C CA . SER A 1 181 ? 10.364 -5.007 -19.900 1.00 84.38 181 SER A CA 1
ATOM 1447 C C . SER A 1 181 ? 11.310 -4.791 -21.092 1.00 84.38 181 SER A C 1
ATOM 1449 O O . SER A 1 181 ? 10.850 -4.523 -22.199 1.00 84.38 181 SER A O 1
ATOM 1451 N N . ALA A 1 182 ? 12.629 -4.916 -20.903 1.00 80.62 182 ALA A N 1
ATOM 1452 C CA . ALA A 1 182 ? 13.603 -4.815 -21.993 1.00 80.62 182 ALA A CA 1
ATOM 1453 C C . ALA A 1 182 ? 13.547 -6.011 -22.967 1.00 80.62 182 ALA A C 1
ATOM 1455 O O . ALA A 1 182 ? 13.810 -5.836 -24.160 1.00 80.62 182 ALA A O 1
ATOM 1456 N N . LEU A 1 183 ? 13.132 -7.200 -22.501 1.00 80.56 183 LEU A N 1
ATOM 1457 C CA . LEU A 1 183 ? 12.862 -8.346 -23.383 1.00 80.56 183 LEU A CA 1
ATOM 1458 C C . LEU A 1 183 ? 11.744 -8.020 -24.379 1.00 80.56 183 LEU A C 1
ATOM 1460 O O . LEU A 1 183 ? 11.877 -8.311 -25.568 1.00 80.56 183 LEU A O 1
ATOM 1464 N N . ASP A 1 184 ? 10.680 -7.366 -23.907 1.00 73.00 184 ASP A N 1
ATOM 1465 C CA . ASP A 1 184 ? 9.539 -6.967 -24.738 1.00 73.00 184 ASP A CA 1
ATOM 1466 C C . ASP A 1 184 ? 9.921 -5.891 -25.772 1.00 73.00 184 ASP A C 1
ATOM 1468 O O . ASP A 1 184 ? 9.328 -5.816 -26.849 1.00 73.00 184 ASP A O 1
ATOM 1472 N N . ALA A 1 185 ? 10.958 -5.096 -25.484 1.00 75.88 185 ALA A N 1
ATOM 1473 C CA . ALA A 1 185 ? 11.527 -4.094 -26.388 1.00 75.88 185 ALA A CA 1
ATOM 1474 C C . ALA A 1 185 ? 12.543 -4.665 -27.405 1.00 75.88 185 ALA A C 1
ATOM 1476 O O . ALA A 1 185 ? 13.177 -3.898 -28.130 1.00 75.88 185 ALA A O 1
ATOM 1477 N N . ALA A 1 186 ? 12.686 -5.995 -27.481 1.00 77.00 186 ALA A N 1
ATOM 1478 C CA . ALA A 1 186 ? 13.644 -6.718 -28.323 1.00 77.00 186 ALA A CA 1
ATOM 1479 C C . ALA A 1 186 ? 15.134 -6.484 -27.986 1.00 77.00 186 ALA A C 1
ATOM 1481 O O . ALA A 1 186 ? 16.002 -6.793 -28.805 1.00 77.00 186 ALA A O 1
ATOM 1482 N N . ASP A 1 187 ? 15.448 -6.028 -26.768 1.00 82.00 187 ASP A N 1
ATOM 1483 C CA . ASP A 1 187 ? 16.822 -5.923 -26.256 1.00 82.00 187 ASP A CA 1
ATOM 1484 C C . ASP A 1 187 ? 17.181 -7.128 -25.368 1.00 82.00 187 ASP A C 1
ATOM 1486 O O . ASP A 1 187 ? 17.394 -7.042 -24.155 1.00 82.00 187 ASP A O 1
ATOM 1490 N N . GLY A 1 188 ? 17.196 -8.310 -25.990 1.00 81.88 188 GLY A N 1
ATOM 1491 C CA . GLY A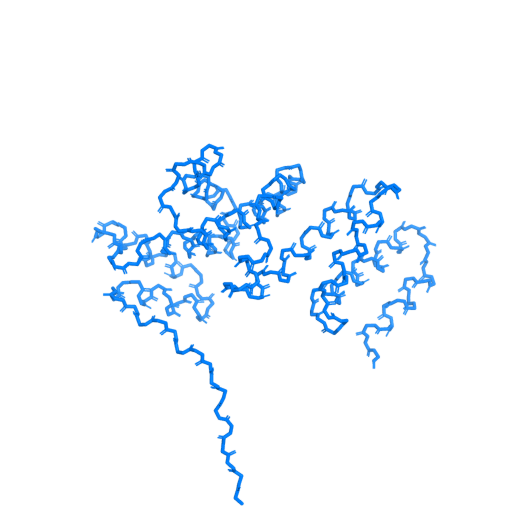 1 188 ? 17.364 -9.581 -25.281 1.00 81.88 188 GLY A CA 1
ATOM 1492 C C . GLY A 1 188 ? 18.715 -9.742 -24.579 1.00 81.88 188 GLY A C 1
ATOM 1493 O O . GLY A 1 188 ? 18.781 -10.331 -23.501 1.00 81.88 188 GLY A O 1
ATOM 1494 N N . ALA A 1 189 ? 19.788 -9.200 -25.162 1.00 86.25 189 ALA A N 1
ATOM 1495 C CA . ALA A 1 189 ? 21.134 -9.325 -24.607 1.00 86.25 189 ALA A CA 1
ATOM 1496 C C . ALA A 1 189 ? 21.315 -8.466 -23.346 1.00 86.25 189 ALA A C 1
ATOM 1498 O O . ALA A 1 189 ? 21.843 -8.958 -22.346 1.00 86.25 189 ALA A O 1
ATOM 1499 N N . ALA A 1 190 ? 20.840 -7.213 -23.364 1.00 86.19 190 ALA A N 1
ATOM 1500 C CA . ALA A 1 190 ? 20.902 -6.346 -22.190 1.00 86.19 190 ALA A CA 1
ATOM 1501 C C . ALA A 1 190 ? 20.028 -6.885 -21.050 1.00 86.19 190 ALA A C 1
ATOM 1503 O O . ALA A 1 190 ? 20.445 -6.881 -19.889 1.00 86.19 190 ALA A O 1
ATOM 1504 N N . ALA A 1 191 ? 18.843 -7.412 -21.376 1.00 88.81 191 ALA A N 1
ATOM 1505 C CA . ALA A 1 191 ? 17.968 -8.052 -20.402 1.00 88.81 191 ALA A CA 1
ATOM 1506 C C . ALA A 1 191 ? 18.617 -9.283 -19.744 1.00 88.81 191 ALA A C 1
ATOM 1508 O O . ALA A 1 191 ? 18.577 -9.417 -18.520 1.00 88.81 191 ALA A O 1
ATOM 1509 N N . GLU A 1 192 ? 19.253 -10.165 -20.524 1.00 89.94 192 GLU A N 1
ATOM 1510 C CA . GLU A 1 192 ? 19.962 -11.338 -19.996 1.00 89.94 192 GLU A CA 1
ATOM 1511 C C . GLU A 1 192 ? 21.101 -10.932 -19.046 1.00 89.94 192 GLU A C 1
ATOM 1513 O O . GLU A 1 192 ? 21.239 -11.502 -17.961 1.00 89.94 192 GLU A O 1
ATOM 1518 N N . GLU A 1 193 ? 21.904 -9.933 -19.422 1.00 90.94 193 GLU A N 1
ATOM 1519 C CA . GLU A 1 193 ? 22.975 -9.416 -18.567 1.00 90.94 193 GLU A CA 1
ATOM 1520 C C . GLU A 1 193 ? 22.422 -8.833 -17.258 1.00 90.94 193 GLU A C 1
ATOM 1522 O O . GLU A 1 193 ? 22.944 -9.122 -16.177 1.00 90.94 193 GLU A O 1
ATOM 1527 N N . ALA A 1 194 ? 21.344 -8.049 -17.337 1.00 90.12 194 ALA A N 1
ATOM 1528 C CA . ALA A 1 194 ? 20.702 -7.451 -16.172 1.00 90.12 194 ALA A CA 1
ATOM 1529 C C . ALA A 1 194 ? 20.141 -8.514 -15.212 1.00 90.12 194 ALA A C 1
ATOM 1531 O O . ALA A 1 194 ? 20.337 -8.406 -14.003 1.00 90.12 194 ALA A O 1
ATOM 1532 N N . LEU A 1 195 ? 19.509 -9.571 -15.734 1.00 91.19 195 LEU A N 1
ATOM 1533 C CA . LEU A 1 195 ? 18.998 -10.681 -14.923 1.00 91.19 195 LEU A CA 1
ATOM 1534 C C . LEU A 1 195 ? 20.125 -11.484 -14.262 1.00 91.19 195 LEU A C 1
ATOM 1536 O O . LEU A 1 195 ? 20.006 -11.845 -13.093 1.00 91.19 195 LEU A O 1
ATOM 1540 N N . LYS A 1 196 ? 21.241 -11.727 -14.963 1.00 92.06 196 LYS A N 1
ATOM 1541 C CA . LYS A 1 196 ? 22.410 -12.414 -14.381 1.00 92.06 196 LYS A CA 1
ATOM 1542 C C . LYS A 1 196 ? 22.991 -11.663 -13.186 1.00 92.06 196 LYS A C 1
ATOM 1544 O O . LYS A 1 196 ? 23.398 -12.300 -12.221 1.00 92.06 196 LYS A O 1
ATOM 1549 N N . LYS A 1 197 ? 22.995 -10.326 -13.219 1.00 90.31 197 LYS A N 1
ATOM 1550 C CA . LYS A 1 197 ? 23.470 -9.492 -12.101 1.00 90.31 197 LYS A CA 1
ATOM 1551 C C . LYS A 1 197 ? 22.612 -9.615 -10.836 1.00 90.31 197 LYS A C 1
ATOM 1553 O O . LYS A 1 197 ? 23.099 -9.265 -9.773 1.00 90.31 197 LYS A O 1
ATOM 1558 N N . LEU A 1 198 ? 21.370 -10.100 -10.926 1.00 89.06 198 LEU A N 1
ATOM 1559 C CA . LEU A 1 198 ? 20.488 -10.267 -9.759 1.00 89.06 198 LEU A CA 1
ATOM 1560 C C . LEU A 1 198 ? 20.761 -11.544 -8.956 1.00 89.06 198 LEU A C 1
ATOM 1562 O O . LEU A 1 198 ? 20.282 -11.663 -7.834 1.00 89.06 198 LEU A O 1
ATOM 1566 N N . ILE A 1 199 ? 21.477 -12.505 -9.542 1.00 86.62 199 ILE A N 1
ATOM 1567 C CA . ILE A 1 199 ? 21.747 -13.823 -8.945 1.00 86.62 199 ILE A CA 1
ATOM 1568 C C . ILE A 1 199 ? 23.240 -14.072 -8.685 1.00 86.62 199 ILE A C 1
ATOM 1570 O O . ILE A 1 199 ? 23.605 -15.178 -8.288 1.00 86.62 199 ILE A O 1
ATOM 1574 N N . ALA A 1 200 ? 24.084 -13.080 -8.975 1.00 78.19 200 ALA A N 1
ATOM 1575 C CA . ALA A 1 200 ? 25.530 -13.114 -8.769 1.00 78.19 200 ALA A CA 1
ATOM 1576 C C . ALA A 1 200 ? 25.887 -12.586 -7.376 1.00 78.19 200 ALA A C 1
ATOM 1578 O O . ALA A 1 200 ? 26.795 -13.184 -6.756 1.00 78.19 200 ALA A O 1
#

Sequence (200 aa):
MMTPIHADEAQPERAKDLRYGWALYEYHQGNAFEALTQLAVARERGGIKGHGDHPALVEGGLMLSWGMTREASRLFTQLLGADGTGSNLSPDVRNQAWFYLGKVFYLEGNQALARENLNRVDGEILAEADHDLFREWIYLRSRLVMMSARPDDEPELASLREQLDETDIWSLYLRYNSAVSALDAADGAAAEEALKKLIA

Radius of gyration: 19.56 Å; chains: 1; bounding box: 52×34×54 Å